Protein AF-A0A815VYR5-F1 (afdb_monomer_lite)

Foldseek 3Di:
DDWDWDDDPFIKIWDFAQQDFPAAEADPDDAGGFGFIKMWGALFDDDLVDKPAEDADPVSLLCQLLDQQQQVDAPVSGVMDGPTDDPSRQFFWAWLRGHTQGALDDPVSARLQDGPPPDDRDWGWLQQWDADPNRRIHHSAQGLCSVVPDPHYTHTLPDPLCNVAVLVSNLVSCVVPLAFAFGTATSSNATETEQHYHVSDGDADQAASQQWHQDDPVRGIHHYQHSDPSRTGSHHIDYHHHDDD

Structure (mmCIF, N/CA/C/O backbone):
data_AF-A0A815VYR5-F1
#
_entry.id   AF-A0A815VYR5-F1
#
loop_
_atom_site.group_PDB
_atom_site.id
_atom_site.type_symbol
_atom_site.label_atom_id
_atom_site.label_alt_id
_atom_site.label_comp_id
_atom_site.label_asym_id
_atom_site.label_entity_id
_atom_site.label_seq_id
_atom_site.pdbx_PDB_ins_code
_atom_site.Cartn_x
_atom_site.Cartn_y
_atom_site.Cartn_z
_atom_site.occupancy
_atom_site.B_iso_or_equiv
_atom_site.auth_seq_id
_atom_site.auth_comp_id
_atom_site.auth_asym_id
_atom_site.auth_atom_id
_atom_site.pdbx_PDB_model_num
ATOM 1 N N . MET A 1 1 ? 0.039 -16.083 -2.584 1.00 89.62 1 MET A N 1
ATOM 2 C CA . MET A 1 1 ? -0.439 -15.702 -1.237 1.00 89.62 1 MET A CA 1
ATOM 3 C C . MET A 1 1 ? -1.373 -16.774 -0.690 1.00 89.62 1 MET A C 1
ATOM 5 O O . MET A 1 1 ? -2.225 -17.249 -1.430 1.00 89.62 1 MET A O 1
ATOM 9 N N . CYS A 1 2 ? -1.230 -17.138 0.581 1.00 94.00 2 CYS A N 1
ATOM 10 C CA . CYS A 1 2 ? -2.202 -17.926 1.333 1.00 94.00 2 CYS A CA 1
ATOM 11 C C . CYS A 1 2 ? -2.784 -17.049 2.445 1.00 94.00 2 CYS A C 1
ATOM 13 O O . CYS A 1 2 ? -2.046 -16.323 3.114 1.00 94.00 2 CYS A O 1
ATOM 15 N N . VAL A 1 3 ? -4.103 -17.103 2.619 1.00 94.75 3 VAL A N 1
ATOM 16 C CA . VAL A 1 3 ? -4.821 -16.360 3.653 1.00 94.75 3 VAL A CA 1
ATOM 17 C C . VAL A 1 3 ? -5.706 -17.329 4.412 1.00 94.75 3 VAL A C 1
ATOM 19 O O . VAL A 1 3 ? -6.483 -18.068 3.810 1.00 94.75 3 VAL A O 1
ATOM 22 N N . THR A 1 4 ? -5.600 -17.313 5.736 1.00 96.44 4 THR A N 1
ATOM 23 C CA . THR A 1 4 ? -6.468 -18.103 6.615 1.00 96.44 4 THR A CA 1
ATOM 24 C C . THR A 1 4 ? -7.165 -17.194 7.612 1.00 96.44 4 THR A C 1
ATOM 26 O O . THR A 1 4 ? -6.548 -16.290 8.174 1.00 96.44 4 THR A O 1
ATOM 29 N N . CYS A 1 5 ? -8.456 -17.438 7.823 1.00 95.94 5 CYS A N 1
ATOM 30 C CA . CYS A 1 5 ? -9.271 -16.708 8.786 1.00 95.94 5 CYS A CA 1
ATOM 31 C C . CYS A 1 5 ? -9.583 -17.606 9.985 1.00 95.94 5 CYS A C 1
ATOM 33 O O . CYS A 1 5 ? -9.793 -18.810 9.837 1.00 95.94 5 CYS A O 1
ATOM 35 N N . SER A 1 6 ? -9.614 -17.025 11.178 1.00 96.31 6 SER A N 1
ATOM 36 C CA . SER A 1 6 ? -9.902 -17.734 12.426 1.00 96.31 6 SER A CA 1
ATOM 37 C C . SER A 1 6 ? -10.583 -16.812 13.436 1.00 96.31 6 SER A C 1
ATOM 39 O O . SER A 1 6 ? -10.547 -15.595 13.282 1.00 96.31 6 SER A O 1
ATOM 41 N N . GLY A 1 7 ? -11.177 -17.391 14.480 1.00 92.38 7 GLY A N 1
ATOM 42 C CA . GLY A 1 7 ? -11.854 -16.642 15.542 1.00 92.38 7 GLY A CA 1
ATOM 43 C C . GLY A 1 7 ? -13.341 -16.409 15.264 1.00 92.38 7 GLY A C 1
ATOM 44 O O . GLY A 1 7 ? -13.762 -16.266 14.120 1.00 92.38 7 GLY A O 1
ATOM 45 N N . SER A 1 8 ? -14.141 -16.423 16.332 1.00 82.50 8 SER A N 1
ATOM 46 C CA . SER A 1 8 ? -15.601 -16.261 16.280 1.00 82.50 8 SER A CA 1
ATOM 47 C C . SER A 1 8 ? -16.074 -14.878 16.735 1.00 82.50 8 SER A C 1
ATOM 49 O O . SER A 1 8 ? -17.047 -14.371 16.192 1.00 82.50 8 SER A O 1
ATOM 51 N N . THR A 1 9 ? -15.395 -14.272 17.716 1.00 87.88 9 THR A N 1
ATOM 52 C CA . THR A 1 9 ? -15.724 -12.930 18.236 1.00 87.88 9 THR A CA 1
ATOM 53 C C . THR A 1 9 ? -14.877 -11.841 17.584 1.00 87.88 9 THR A C 1
ATOM 55 O O . THR A 1 9 ? -15.396 -10.812 17.174 1.00 87.88 9 THR A O 1
ATOM 58 N N . THR A 1 10 ? -13.572 -12.083 17.458 1.00 92.56 10 THR A N 1
ATOM 59 C CA . THR A 1 10 ? -12.647 -11.231 16.706 1.00 92.56 10 THR A CA 1
ATOM 60 C C . THR A 1 10 ? -12.089 -12.069 15.574 1.00 92.56 10 THR A C 1
ATOM 62 O O . THR A 1 10 ? -11.422 -13.078 15.823 1.00 92.56 10 THR A O 1
ATOM 65 N N . VAL A 1 11 ? -12.383 -11.672 14.338 1.00 96.06 11 VAL A N 1
ATOM 66 C CA . VAL A 1 11 ? -11.827 -12.336 13.161 1.00 96.06 11 VAL A CA 1
ATOM 67 C C . VAL A 1 11 ? -10.343 -12.003 13.094 1.00 96.06 11 VAL A C 1
ATOM 69 O O . VAL A 1 11 ? -9.952 -10.840 13.127 1.00 96.06 11 VAL A O 1
ATOM 72 N N . ARG A 1 12 ? -9.506 -13.030 13.001 1.00 96.88 12 ARG A N 1
ATOM 73 C CA . ARG A 1 12 ? -8.073 -12.909 12.755 1.00 96.88 12 ARG A CA 1
ATOM 74 C C . ARG A 1 12 ? -7.745 -13.434 11.376 1.00 96.88 12 ARG A C 1
ATOM 76 O O . ARG A 1 12 ? -8.216 -14.507 11.000 1.00 96.88 12 ARG A O 1
ATOM 83 N N . ILE A 1 13 ? -6.890 -12.711 10.670 1.00 96.94 13 ILE A N 1
ATOM 84 C CA . ILE A 1 13 ? -6.360 -13.083 9.365 1.00 96.94 13 ILE A CA 1
ATOM 85 C C . ILE A 1 13 ? -4.871 -13.399 9.508 1.00 96.94 13 ILE A C 1
ATOM 87 O O . ILE A 1 13 ? -4.123 -12.613 10.088 1.00 96.94 13 ILE A O 1
ATOM 91 N N . ARG A 1 14 ? -4.438 -14.559 9.009 1.00 97.06 14 ARG A N 1
ATOM 92 C CA . ARG A 1 14 ? -3.021 -14.900 8.834 1.00 97.06 14 ARG A CA 1
ATOM 93 C C . ARG A 1 14 ? -2.687 -14.877 7.355 1.00 97.06 14 ARG A C 1
ATOM 95 O O . ARG A 1 14 ? -3.342 -15.559 6.566 1.00 97.06 14 ARG A O 1
ATOM 102 N N . VAL A 1 15 ? -1.668 -14.104 7.013 1.00 96.25 15 VAL A N 1
ATOM 103 C CA . VAL A 1 15 ? -1.192 -13.870 5.652 1.00 96.25 15 VAL A CA 1
ATOM 104 C C . VAL A 1 15 ? 0.159 -14.541 5.501 1.00 96.25 15 VAL A C 1
ATOM 106 O O . VAL A 1 15 ? 1.058 -14.297 6.302 1.00 96.25 15 VAL A O 1
ATOM 109 N N . GLN A 1 16 ? 0.294 -15.375 4.473 1.00 95.62 16 GLN A N 1
ATOM 110 C CA . GLN A 1 16 ? 1.532 -16.070 4.141 1.00 95.62 16 GLN A CA 1
ATOM 111 C C . GLN A 1 16 ? 1.879 -15.843 2.669 1.00 95.62 16 GLN A C 1
ATOM 113 O O . GLN A 1 16 ? 1.037 -16.035 1.782 1.00 95.62 16 GLN A O 1
ATOM 118 N N . SER A 1 17 ? 3.112 -15.444 2.376 1.00 95.38 17 SER A N 1
ATOM 119 C CA . SER A 1 17 ? 3.566 -15.239 1.003 1.00 95.38 17 SER A CA 1
ATOM 120 C C . SER A 1 17 ? 5.065 -15.459 0.835 1.00 95.38 17 SER A C 1
ATOM 122 O O . SER A 1 17 ? 5.844 -15.148 1.735 1.00 95.38 17 SER A O 1
ATOM 124 N N . ASN A 1 18 ? 5.457 -15.930 -0.355 1.00 93.75 18 ASN A N 1
ATOM 125 C CA . ASN A 1 18 ? 6.858 -15.991 -0.767 1.00 93.75 18 ASN A CA 1
ATOM 126 C C . ASN A 1 18 ? 7.371 -14.667 -1.370 1.00 93.75 18 ASN A C 1
ATOM 128 O O . ASN A 1 18 ? 8.532 -14.578 -1.760 1.00 93.75 18 ASN A O 1
ATOM 132 N N . GLY A 1 19 ? 6.517 -13.640 -1.468 1.00 92.38 19 GLY A N 1
ATOM 133 C CA . GLY A 1 19 ? 6.878 -12.303 -1.951 1.00 92.38 19 GLY A CA 1
ATOM 134 C C . GLY A 1 19 ? 7.114 -12.196 -3.461 1.00 92.38 19 GLY A C 1
ATOM 135 O O . GLY A 1 19 ? 7.407 -11.105 -3.943 1.00 92.38 19 GLY A O 1
ATOM 136 N N . LEU A 1 20 ? 6.986 -13.293 -4.213 1.00 91.81 20 LEU A N 1
ATOM 137 C CA . LEU A 1 20 ? 7.192 -13.288 -5.659 1.00 91.81 20 LEU A CA 1
ATOM 138 C C . LEU A 1 20 ? 5.908 -12.890 -6.407 1.00 91.81 20 LEU A C 1
ATOM 140 O O . LEU A 1 20 ? 4.819 -13.331 -6.028 1.00 91.81 20 LEU A O 1
ATOM 144 N N . PRO A 1 21 ? 6.013 -12.103 -7.495 1.00 90.19 21 PRO A N 1
ATOM 145 C CA . PRO A 1 21 ? 4.876 -11.813 -8.358 1.00 90.19 21 PRO A CA 1
ATOM 146 C C . PRO A 1 21 ? 4.434 -13.059 -9.135 1.00 90.19 21 PRO A C 1
ATOM 148 O O . PRO A 1 21 ? 5.223 -13.951 -9.442 1.00 90.19 21 PRO A O 1
ATOM 151 N N . ARG A 1 22 ? 3.159 -13.087 -9.537 1.00 88.69 22 ARG A N 1
ATOM 152 C CA . ARG A 1 22 ? 2.584 -14.137 -10.406 1.00 88.69 22 ARG A CA 1
ATOM 153 C C . ARG A 1 22 ? 2.804 -13.904 -11.909 1.00 88.69 22 ARG A C 1
ATOM 155 O O . ARG A 1 22 ? 2.144 -14.531 -12.733 1.00 88.69 22 ARG A O 1
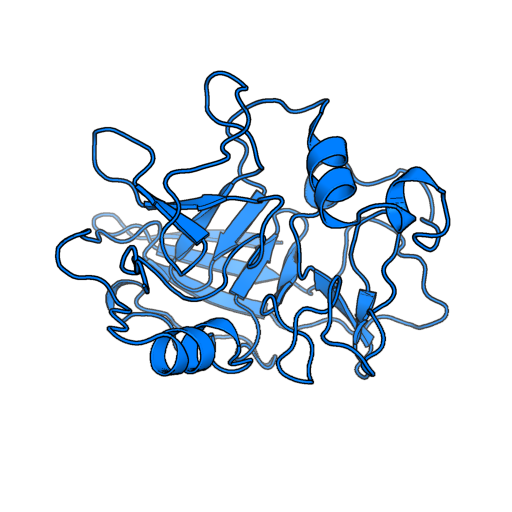ATOM 162 N N . PHE A 1 23 ? 3.681 -12.969 -12.255 1.00 88.31 23 PHE A N 1
ATOM 163 C CA . PHE A 1 23 ? 4.088 -12.607 -13.614 1.00 88.31 23 PHE A CA 1
ATOM 164 C C . PHE A 1 23 ? 5.618 -12.564 -13.682 1.00 88.31 23 PHE A C 1
ATOM 166 O O . PHE A 1 23 ? 6.281 -12.605 -12.650 1.00 88.31 23 PHE A O 1
ATOM 173 N N . CYS A 1 24 ? 6.189 -12.489 -14.886 1.00 85.50 24 CYS A N 1
ATOM 174 C CA . CYS A 1 24 ? 7.637 -12.378 -15.070 1.00 85.50 24 CYS A CA 1
ATOM 175 C C . CYS A 1 24 ? 8.048 -10.896 -15.073 1.00 85.50 24 CYS A C 1
ATOM 177 O O . CYS A 1 24 ? 7.827 -10.233 -16.091 1.00 85.50 24 CYS A O 1
ATOM 179 N N . PRO A 1 25 ? 8.606 -10.360 -13.972 1.00 81.19 25 PRO A N 1
ATOM 180 C CA . PRO A 1 25 ? 9.012 -8.961 -13.891 1.00 81.19 25 PRO A CA 1
ATOM 181 C C . PRO A 1 25 ? 10.216 -8.652 -14.791 1.00 81.19 25 PRO A C 1
ATOM 183 O O . PRO A 1 25 ? 10.984 -9.541 -15.167 1.00 81.19 25 PRO A O 1
ATOM 186 N N . ASN A 1 26 ? 10.399 -7.374 -15.120 1.00 74.75 26 ASN A N 1
ATOM 187 C CA . ASN A 1 26 ? 11.503 -6.925 -15.963 1.00 74.75 26 ASN A CA 1
ATOM 188 C C . ASN A 1 26 ? 12.789 -6.772 -15.142 1.00 74.75 26 ASN A C 1
ATOM 190 O O . ASN A 1 26 ? 13.132 -5.660 -14.736 1.00 74.75 26 ASN A O 1
ATOM 194 N N . ALA A 1 27 ? 13.519 -7.859 -14.895 1.00 64.62 27 ALA A N 1
ATOM 195 C CA . ALA A 1 27 ? 14.826 -7.762 -14.252 1.00 64.62 27 ALA A CA 1
ATOM 196 C C . ALA A 1 27 ? 15.829 -8.793 -14.786 1.00 64.62 27 ALA A C 1
ATOM 198 O O . ALA A 1 27 ? 15.456 -9.928 -15.078 1.00 64.62 27 ALA A O 1
ATOM 199 N N . PRO A 1 28 ? 17.122 -8.432 -14.857 1.00 56.50 28 PRO A N 1
ATOM 200 C CA . PRO A 1 28 ? 18.191 -9.362 -15.212 1.00 56.50 28 PRO A CA 1
ATOM 201 C C . PRO A 1 28 ? 18.585 -10.320 -14.067 1.00 56.50 28 PRO A C 1
ATOM 203 O O . PRO A 1 28 ? 19.459 -11.161 -14.267 1.00 56.50 28 PRO A O 1
ATOM 206 N N . ALA A 1 29 ? 17.991 -10.193 -12.872 1.00 61.66 29 ALA A N 1
ATOM 207 C CA . ALA A 1 29 ? 18.392 -10.910 -11.658 1.00 61.66 29 ALA A CA 1
ATOM 208 C C . ALA A 1 29 ? 17.368 -11.968 -11.207 1.00 61.66 29 ALA A C 1
ATOM 210 O O . ALA A 1 29 ? 16.162 -11.813 -11.398 1.00 61.66 29 ALA A O 1
ATOM 211 N N . LEU A 1 30 ? 17.866 -13.028 -10.557 1.00 75.69 30 LEU A N 1
ATOM 212 C CA . LEU A 1 30 ? 17.052 -14.001 -9.824 1.00 75.69 30 LEU A CA 1
ATOM 213 C C . LEU A 1 30 ? 16.457 -13.324 -8.581 1.00 75.69 30 LEU A C 1
ATOM 215 O O . LEU A 1 30 ? 17.203 -12.804 -7.752 1.00 75.69 30 LEU A O 1
ATOM 219 N N . PHE A 1 31 ? 15.130 -13.333 -8.451 1.00 85.50 31 PHE A N 1
ATOM 220 C CA . PHE A 1 31 ? 14.449 -12.813 -7.264 1.00 85.50 31 PHE A CA 1
ATOM 221 C C . PHE A 1 31 ? 14.611 -13.740 -6.067 1.00 85.50 31 PHE A C 1
ATOM 223 O O . PHE A 1 31 ? 14.634 -14.964 -6.206 1.00 85.50 31 PHE A O 1
ATOM 230 N N . SER A 1 32 ? 14.676 -13.136 -4.886 1.00 87.94 32 SER A N 1
ATOM 231 C CA . SER A 1 32 ? 14.773 -13.847 -3.617 1.00 87.94 32 SER A CA 1
ATOM 232 C C . SER A 1 32 ? 13.383 -14.057 -3.027 1.00 87.94 32 SER A C 1
ATOM 234 O O . SER A 1 32 ? 12.698 -13.088 -2.688 1.00 87.94 32 SER A O 1
ATOM 236 N N . GLU A 1 33 ? 12.992 -15.314 -2.826 1.00 90.38 33 GLU A N 1
ATOM 237 C CA . GLU A 1 33 ? 11.804 -15.639 -2.034 1.00 90.38 33 GLU A CA 1
ATOM 238 C C . GLU A 1 33 ? 11.925 -15.092 -0.609 1.00 90.38 33 GLU A C 1
ATOM 240 O O . GLU A 1 33 ? 12.996 -15.104 0.001 1.00 90.38 33 GLU A O 1
ATOM 245 N N . GLN A 1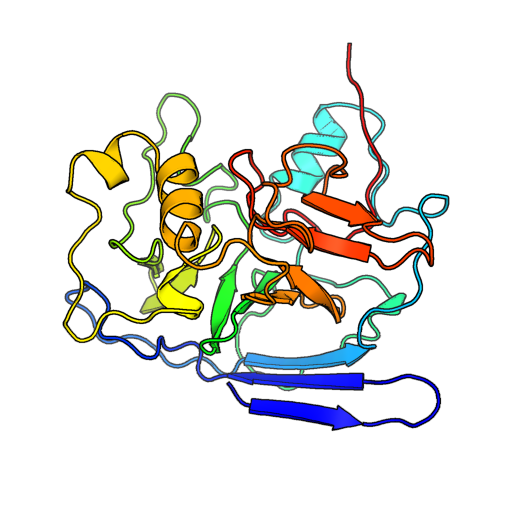 34 ? 10.806 -14.615 -0.080 1.00 90.31 34 GLN A N 1
ATOM 246 C CA . GLN A 1 34 ? 10.668 -14.128 1.286 1.00 90.31 34 GLN A CA 1
ATOM 247 C C . GLN A 1 34 ? 9.832 -15.098 2.117 1.00 90.31 34 GLN A C 1
ATOM 249 O O . GLN A 1 34 ? 9.043 -15.865 1.585 1.00 90.31 34 GLN A O 1
ATOM 254 N N . ASN A 1 35 ? 9.964 -15.048 3.438 1.00 92.50 35 ASN A N 1
ATOM 255 C CA . ASN A 1 35 ? 9.050 -15.740 4.346 1.00 92.50 35 ASN A CA 1
ATOM 256 C C . ASN A 1 35 ? 8.183 -14.699 5.056 1.00 92.50 35 ASN A C 1
ATOM 258 O O . ASN A 1 35 ? 8.428 -14.371 6.220 1.00 92.50 35 ASN A O 1
ATOM 262 N N . ILE A 1 36 ? 7.221 -14.137 4.316 1.00 93.94 36 ILE A N 1
ATOM 263 C CA . ILE A 1 36 ? 6.252 -13.181 4.851 1.00 93.94 36 ILE A CA 1
ATOM 264 C C . ILE A 1 36 ? 5.149 -13.997 5.512 1.00 93.94 36 ILE A C 1
ATOM 266 O O . ILE A 1 36 ? 4.358 -14.629 4.817 1.00 93.94 36 ILE A O 1
ATOM 270 N N . ASP A 1 37 ? 5.105 -13.996 6.842 1.00 95.06 37 ASP A N 1
ATOM 271 C CA . ASP A 1 37 ? 4.096 -14.720 7.613 1.00 95.06 37 ASP A CA 1
ATOM 272 C C . ASP A 1 37 ? 3.738 -13.935 8.875 1.00 95.06 37 ASP A C 1
ATOM 274 O O . ASP A 1 37 ? 4.563 -13.771 9.782 1.00 95.06 37 ASP A O 1
ATOM 278 N N . PHE A 1 38 ? 2.513 -13.419 8.921 1.00 94.75 38 PHE A N 1
ATOM 279 C CA . PHE A 1 38 ? 1.996 -12.698 10.077 1.00 94.75 38 PHE A CA 1
ATOM 280 C C . PHE A 1 38 ? 0.496 -12.922 10.258 1.00 94.75 38 PHE A C 1
ATOM 282 O O . PHE A 1 38 ? -0.224 -13.215 9.304 1.00 94.75 38 PHE A O 1
ATOM 289 N N . ALA A 1 39 ? 0.017 -12.757 11.491 1.00 96.06 39 ALA A N 1
ATOM 290 C CA . ALA A 1 39 ? -1.400 -12.765 11.821 1.00 96.06 39 ALA A CA 1
ATOM 291 C C . ALA A 1 39 ? -1.817 -11.504 12.573 1.00 96.06 39 ALA A C 1
ATOM 293 O O . ALA A 1 39 ? -1.152 -11.092 13.520 1.00 96.06 39 ALA A O 1
ATOM 294 N N . VAL A 1 40 ? -2.968 -10.952 12.206 1.00 96.88 40 VAL A N 1
ATOM 295 C CA . VAL A 1 40 ? -3.544 -9.720 12.767 1.00 96.88 40 VAL A CA 1
ATOM 296 C C . VAL A 1 40 ? -5.043 -9.888 12.978 1.00 96.88 40 VAL A C 1
ATOM 298 O O . VAL A 1 40 ? -5.667 -10.777 12.394 1.00 96.88 40 VAL A O 1
ATOM 301 N N . ASN A 1 41 ? -5.628 -9.055 13.828 1.00 97.88 41 ASN A N 1
ATOM 302 C CA . ASN A 1 41 ? -7.066 -8.830 13.845 1.00 97.88 41 ASN A CA 1
ATOM 303 C C . ASN A 1 41 ? -7.469 -8.240 12.490 1.00 97.88 41 ASN A C 1
ATOM 305 O O . ASN A 1 41 ? -6.823 -7.321 11.999 1.00 97.88 41 ASN A O 1
ATOM 309 N N . PHE A 1 42 ? -8.500 -8.795 11.864 1.00 97.25 42 PHE A N 1
ATOM 310 C CA . PHE A 1 42 ? -9.006 -8.286 10.599 1.00 97.25 42 PHE A CA 1
ATOM 311 C C . PHE A 1 42 ? -9.867 -7.052 10.851 1.00 97.25 42 PHE A C 1
ATOM 313 O O . PHE A 1 42 ? -10.816 -7.132 11.629 1.00 97.25 42 PHE A O 1
ATOM 320 N N . ASN A 1 43 ? -9.529 -5.955 10.172 1.00 94.56 43 ASN A N 1
ATOM 321 C CA . ASN A 1 43 ? -10.201 -4.661 10.239 1.00 94.56 43 ASN A CA 1
ATOM 322 C C . ASN A 1 43 ? -10.590 -4.265 11.678 1.00 94.56 43 ASN A C 1
ATOM 324 O O . ASN A 1 43 ? -11.781 -4.195 11.987 1.00 94.56 43 ASN A O 1
ATOM 328 N N . PRO A 1 44 ? -9.603 -4.103 12.581 1.00 95.25 44 PRO A N 1
ATOM 329 C CA . PRO A 1 44 ? -9.875 -3.850 13.990 1.00 95.25 44 PRO A CA 1
ATOM 330 C C . PRO A 1 44 ? -10.690 -2.564 14.185 1.00 95.25 44 PRO A C 1
ATOM 332 O O . PRO A 1 44 ? -10.510 -1.592 13.452 1.00 95.25 44 PRO A O 1
ATOM 335 N N . ASP A 1 45 ? -11.553 -2.544 15.203 1.00 92.75 45 ASP A N 1
ATOM 336 C CA . ASP A 1 45 ? -12.345 -1.360 15.538 1.00 92.75 45 ASP A CA 1
ATOM 337 C C . ASP A 1 45 ? -11.428 -0.207 15.971 1.00 92.75 45 ASP A C 1
ATOM 339 O O . ASP A 1 45 ? -10.693 -0.297 16.959 1.00 92.75 45 ASP A O 1
ATOM 343 N N . VAL A 1 46 ? -11.492 0.896 15.228 1.00 94.44 46 VAL A N 1
ATOM 344 C CA . VAL A 1 46 ? -10.699 2.111 15.444 1.00 94.44 46 VAL A CA 1
ATOM 345 C C . VAL A 1 46 ? -11.601 3.342 15.423 1.00 94.44 46 VAL A C 1
ATOM 347 O O . VAL A 1 46 ? -12.734 3.300 14.950 1.00 94.44 46 VAL A O 1
ATOM 350 N N . SER A 1 47 ? -11.114 4.463 15.957 1.00 91.94 47 SER A N 1
AT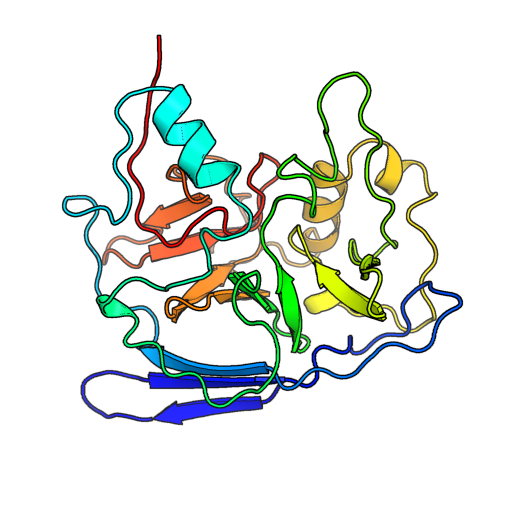OM 351 C CA . SER A 1 47 ? -11.903 5.689 16.088 1.00 91.94 47 SER A CA 1
ATOM 352 C C . SER A 1 47 ? -11.131 6.902 15.600 1.00 91.94 47 SER A C 1
ATOM 354 O O . SER A 1 47 ? -9.983 7.113 15.985 1.00 91.94 47 SER A O 1
ATOM 356 N N . VAL A 1 48 ? -11.803 7.762 14.830 1.00 89.62 48 VAL A N 1
ATOM 357 C CA . VAL A 1 48 ? -11.273 9.073 14.419 1.00 89.62 48 VAL A CA 1
ATOM 358 C C . VAL A 1 48 ? -10.917 9.962 15.620 1.00 89.62 48 VAL A C 1
ATOM 360 O O . VAL A 1 48 ? -10.035 10.809 15.530 1.00 89.62 48 VAL A O 1
ATOM 363 N N . ASN A 1 49 ? -11.557 9.737 16.772 1.00 91.44 49 ASN A N 1
ATOM 364 C CA . ASN A 1 49 ? -11.309 10.484 18.008 1.00 91.44 49 ASN A CA 1
ATOM 365 C C . ASN A 1 49 ? -10.117 9.938 18.814 1.00 91.44 49 ASN A C 1
ATOM 367 O O . ASN A 1 49 ? -9.798 10.456 19.884 1.00 91.44 49 ASN A O 1
ATOM 371 N N . SER A 1 50 ? -9.483 8.861 18.356 1.00 92.50 50 SER A N 1
ATOM 372 C CA . SER A 1 50 ? -8.321 8.247 19.003 1.00 92.50 50 SER A CA 1
ATOM 373 C C . SER A 1 50 ? -7.314 7.804 17.940 1.00 92.50 50 SER A C 1
ATOM 375 O O . SER A 1 50 ? -7.093 6.605 17.772 1.00 92.50 50 SER A O 1
ATOM 377 N N . PRO A 1 51 ? -6.736 8.761 17.186 1.00 94.06 51 PRO A N 1
ATOM 378 C CA . PRO A 1 51 ? -5.799 8.441 16.123 1.00 94.06 51 PRO A CA 1
ATOM 379 C C . PRO A 1 51 ? -4.507 7.847 16.692 1.00 94.06 51 PRO A C 1
ATOM 381 O O . PRO A 1 51 ? -4.006 8.283 17.730 1.00 94.06 51 PRO A O 1
ATOM 384 N N . ASN A 1 52 ? -3.933 6.892 15.965 1.00 94.81 52 ASN A N 1
ATOM 385 C CA . ASN A 1 52 ? -2.628 6.308 16.266 1.00 94.81 52 ASN A CA 1
ATOM 386 C C . ASN A 1 52 ? -1.494 7.327 16.085 1.00 94.81 52 ASN A C 1
ATOM 388 O O . ASN A 1 52 ? -0.468 7.234 16.755 1.00 94.81 52 ASN A O 1
ATOM 392 N N . GLN A 1 53 ? -1.685 8.305 15.194 1.00 94.50 53 GLN A N 1
ATOM 393 C CA . GLN A 1 53 ? -0.736 9.382 14.913 1.00 94.50 53 GLN A CA 1
ATOM 394 C C . GLN A 1 53 ? -1.454 10.736 14.920 1.00 94.50 53 GLN A C 1
ATOM 396 O O . GLN A 1 53 ? -2.463 10.913 14.240 1.00 94.50 53 GLN A O 1
ATOM 401 N N . ASN A 1 54 ? -0.939 11.705 15.684 1.00 95.31 54 ASN A N 1
ATOM 402 C CA . ASN A 1 54 ? -1.542 13.039 15.817 1.00 95.31 54 ASN A CA 1
ATOM 403 C C . ASN A 1 54 ? -0.489 14.168 15.827 1.00 95.31 54 ASN A C 1
ATOM 405 O O . ASN A 1 54 ? -0.357 14.885 16.825 1.00 95.31 54 ASN A O 1
ATOM 409 N N . PRO A 1 55 ? 0.321 14.318 14.763 1.00 95.62 55 PRO A N 1
ATOM 410 C CA . PRO A 1 55 ? 1.285 15.402 14.662 1.00 95.62 55 PRO A CA 1
ATOM 411 C C . PRO A 1 55 ? 0.588 16.765 14.638 1.00 95.62 55 PRO A C 1
ATOM 413 O O . PRO A 1 55 ? -0.390 16.979 13.923 1.00 95.62 55 PRO A O 1
ATOM 416 N N . THR A 1 56 ? 1.150 17.714 15.382 1.00 94.69 56 THR A N 1
ATOM 417 C CA . THR A 1 56 ? 0.678 19.107 15.457 1.00 94.69 56 THR A CA 1
ATOM 418 C C . THR A 1 56 ? 1.594 20.091 14.727 1.00 94.69 56 THR A C 1
ATOM 420 O O . THR A 1 56 ? 1.320 21.287 14.704 1.00 94.69 56 THR A O 1
ATOM 423 N N . THR A 1 57 ? 2.679 19.609 14.111 1.00 95.19 57 THR A N 1
ATOM 424 C CA . THR A 1 57 ? 3.627 20.427 13.339 1.00 95.19 57 THR A CA 1
ATOM 425 C C . THR A 1 57 ? 4.032 19.722 12.048 1.00 95.19 57 THR A C 1
ATOM 427 O O . THR A 1 57 ? 4.047 18.490 11.996 1.00 95.19 57 THR A O 1
ATOM 430 N N . ALA A 1 58 ? 4.435 20.493 11.034 1.00 93.69 58 ALA A N 1
ATOM 431 C CA . ALA A 1 58 ? 4.944 19.946 9.776 1.00 93.69 58 ALA A CA 1
ATOM 432 C C . ALA A 1 58 ? 6.166 19.035 9.990 1.00 93.69 58 ALA A C 1
ATOM 434 O O . ALA A 1 58 ? 6.247 17.969 9.397 1.00 93.69 58 ALA A O 1
ATOM 435 N N . SER A 1 59 ? 7.076 19.402 10.900 1.00 94.38 59 SER A N 1
ATOM 436 C CA . SER A 1 59 ? 8.253 18.582 11.229 1.00 94.38 59 SER A CA 1
ATOM 437 C C . SER A 1 59 ? 7.871 17.235 11.857 1.00 94.38 59 SER A C 1
ATOM 439 O O . SER A 1 59 ? 8.423 16.197 11.488 1.00 94.38 59 SER A O 1
ATOM 441 N N . ALA A 1 60 ? 6.885 17.230 12.763 1.00 95.25 60 ALA A N 1
ATOM 442 C CA . ALA A 1 60 ? 6.370 15.995 13.349 1.00 95.25 60 ALA A CA 1
ATOM 443 C C . ALA A 1 60 ? 5.671 15.122 12.297 1.00 95.25 60 ALA A C 1
ATOM 445 O O . ALA A 1 60 ? 5.889 13.915 12.290 1.00 95.25 60 ALA A O 1
ATOM 446 N N . LEU A 1 61 ? 4.892 15.726 11.386 1.00 94.75 61 LEU A N 1
ATOM 447 C CA . LEU A 1 61 ? 4.298 14.998 10.263 1.00 94.75 61 LEU A CA 1
ATOM 448 C C . LEU A 1 61 ? 5.391 14.342 9.413 1.00 94.75 61 LEU A C 1
ATOM 450 O O . LEU A 1 61 ? 5.364 13.127 9.245 1.00 94.75 61 LEU A O 1
ATOM 454 N N . SER A 1 62 ? 6.378 15.112 8.944 1.00 92.75 62 SER A N 1
ATOM 455 C CA . SER A 1 62 ? 7.482 14.594 8.125 1.00 92.75 62 SER A CA 1
ATOM 456 C C . SER A 1 62 ? 8.266 13.489 8.832 1.00 92.75 62 SER A C 1
ATOM 458 O O . SER A 1 62 ? 8.645 12.509 8.204 1.00 92.75 62 SER A O 1
ATOM 460 N N . SER A 1 63 ? 8.464 13.595 10.149 1.00 93.56 63 SER A N 1
ATOM 461 C CA . SER A 1 63 ? 9.149 12.562 10.942 1.00 93.56 63 SER A CA 1
ATOM 462 C C . SER A 1 63 ? 8.372 11.241 11.022 1.00 93.56 63 SER A C 1
ATOM 464 O O . SER A 1 63 ? 8.959 10.214 11.355 1.00 93.56 63 SER A O 1
ATOM 466 N N . ILE A 1 64 ? 7.066 11.259 10.742 1.00 94.00 64 ILE A N 1
ATOM 467 C CA . ILE A 1 64 ? 6.216 10.067 10.684 1.00 94.00 64 ILE A CA 1
ATOM 468 C C . ILE A 1 64 ? 6.151 9.546 9.247 1.00 94.00 64 ILE A C 1
ATOM 470 O O . ILE A 1 64 ? 6.518 8.400 9.006 1.00 94.00 64 ILE A O 1
ATOM 474 N N . VAL A 1 65 ? 5.722 10.379 8.290 1.00 92.88 65 VAL A N 1
ATOM 475 C CA . VAL A 1 65 ? 5.455 9.923 6.912 1.00 92.88 65 VAL A CA 1
ATOM 476 C C . VAL A 1 65 ? 6.718 9.688 6.085 1.00 92.88 65 VAL A C 1
ATOM 478 O O . VAL A 1 65 ? 6.658 8.935 5.121 1.00 92.88 65 VAL A O 1
ATOM 481 N N . CYS A 1 66 ? 7.861 10.272 6.463 1.00 91.75 66 CYS A N 1
ATOM 482 C CA . CYS A 1 66 ? 9.159 10.045 5.814 1.00 91.75 66 CYS A CA 1
ATOM 483 C C . CYS A 1 66 ? 10.060 9.093 6.623 1.00 91.75 66 CYS A C 1
ATOM 485 O O . CYS A 1 66 ? 11.284 9.162 6.534 1.00 91.75 66 CYS A O 1
ATOM 487 N N . ASN A 1 67 ? 9.490 8.231 7.470 1.00 91.19 67 ASN A N 1
ATOM 488 C CA . ASN A 1 67 ? 10.250 7.283 8.282 1.00 91.19 67 ASN A CA 1
ATOM 489 C C . ASN A 1 67 ? 10.087 5.857 7.752 1.00 91.19 67 ASN A C 1
ATOM 491 O O . ASN A 1 67 ? 9.046 5.241 7.949 1.00 91.19 67 ASN A O 1
ATOM 495 N N . ILE A 1 68 ? 11.153 5.300 7.172 1.00 89.12 68 ILE A N 1
ATOM 496 C CA . ILE A 1 68 ? 11.181 3.929 6.625 1.00 89.12 68 ILE A CA 1
ATOM 497 C C . ILE A 1 68 ? 10.965 2.817 7.662 1.00 89.12 68 ILE A C 1
ATOM 499 O O . ILE A 1 68 ? 10.809 1.656 7.301 1.00 89.12 68 ILE A O 1
ATOM 503 N N . ASN A 1 69 ? 11.019 3.150 8.953 1.00 89.12 69 ASN A N 1
ATOM 504 C CA . ASN A 1 69 ? 10.805 2.210 10.049 1.00 89.12 69 ASN A CA 1
ATOM 505 C C . ASN A 1 69 ? 9.422 2.369 10.695 1.00 89.12 69 ASN A C 1
ATOM 507 O O . ASN A 1 69 ? 9.174 1.729 11.719 1.00 89.12 69 ASN A O 1
ATOM 511 N N . ILE A 1 70 ? 8.538 3.226 10.164 1.00 89.31 70 ILE A N 1
ATOM 512 C CA . ILE A 1 70 ? 7.221 3.477 10.770 1.00 89.31 70 ILE A CA 1
ATOM 513 C C . ILE A 1 70 ? 6.350 2.215 10.793 1.00 89.31 70 ILE A C 1
ATOM 515 O O . ILE A 1 70 ? 5.534 2.045 11.695 1.00 89.31 70 ILE A O 1
ATOM 519 N N . GLU A 1 71 ? 6.584 1.273 9.879 1.00 87.25 71 GLU A N 1
ATOM 520 C CA . GLU A 1 71 ? 5.919 -0.025 9.861 1.00 87.25 71 GLU A CA 1
ATOM 521 C C . GLU A 1 71 ? 6.583 -1.052 10.784 1.00 87.25 71 GLU A C 1
ATOM 523 O O . GLU A 1 71 ? 6.081 -2.167 10.915 1.00 87.25 71 GLU A O 1
ATOM 528 N N . GLY A 1 72 ? 7.674 -0.718 11.476 1.00 84.88 72 GLY A N 1
ATOM 529 C CA . GLY A 1 72 ? 8.376 -1.617 12.397 1.00 84.88 72 GLY A CA 1
ATOM 530 C C . GLY A 1 72 ? 7.503 -2.152 13.534 1.00 84.88 72 GLY A C 1
ATOM 531 O O . GLY A 1 72 ? 7.816 -3.175 14.142 1.00 84.88 72 GLY A O 1
ATOM 532 N N . SER A 1 73 ? 6.391 -1.486 13.836 1.00 84.56 73 SER A N 1
ATOM 533 C CA . SER A 1 73 ? 5.411 -1.923 14.826 1.00 84.56 73 SER A CA 1
ATOM 534 C C . SER A 1 73 ? 4.011 -1.509 14.388 1.00 84.56 73 SER A C 1
ATOM 536 O O . SER A 1 73 ? 3.793 -0.367 13.999 1.00 84.56 73 SER A O 1
ATOM 538 N N . ALA A 1 74 ? 3.061 -2.440 14.457 1.00 92.44 74 ALA A N 1
ATOM 539 C CA . ALA A 1 74 ? 1.655 -2.151 14.202 1.00 92.44 74 ALA A CA 1
ATOM 540 C C . ALA A 1 74 ? 0.949 -1.658 15.484 1.00 92.44 74 ALA A C 1
ATOM 542 O O . ALA A 1 74 ? 1.397 -1.982 16.590 1.00 92.44 74 ALA A O 1
ATOM 543 N N . PRO A 1 75 ? -0.164 -0.910 15.369 1.00 95.12 75 PRO A N 1
ATOM 544 C CA . PRO A 1 75 ? -0.970 -0.488 16.510 1.00 95.12 75 PRO A CA 1
ATOM 545 C C . PRO A 1 75 ? -1.441 -1.686 17.333 1.00 95.12 75 PRO A C 1
ATOM 547 O O . PRO A 1 75 ? -1.714 -2.751 16.783 1.00 95.12 75 PRO A O 1
ATOM 550 N N . SER A 1 76 ? -1.603 -1.527 18.647 1.00 94.19 76 SER A N 1
ATOM 551 C CA . SER A 1 76 ? -1.984 -2.633 19.544 1.00 94.19 76 SER A CA 1
ATOM 552 C C . SER A 1 76 ? -3.306 -3.307 19.152 1.00 94.19 76 SER A C 1
ATOM 554 O O . SER A 1 76 ? -3.439 -4.522 19.304 1.00 94.19 76 SER A O 1
ATOM 556 N N . ALA A 1 77 ? -4.245 -2.548 18.578 1.00 94.94 77 ALA A N 1
ATOM 557 C CA . ALA A 1 77 ? -5.524 -3.044 18.067 1.00 94.94 77 ALA A CA 1
ATOM 558 C C . ALA A 1 77 ? -5.371 -4.123 16.976 1.00 94.94 77 ALA A C 1
ATOM 560 O O . ALA A 1 77 ? -6.216 -5.012 16.869 1.00 94.94 77 ALA A O 1
ATOM 561 N N . SER A 1 78 ? -4.263 -4.100 16.224 1.00 96.00 78 SER A N 1
ATOM 562 C CA . SER A 1 78 ? -3.931 -5.117 15.218 1.00 96.00 78 SER A CA 1
ATOM 563 C C . SER A 1 78 ? -3.622 -6.481 15.831 1.00 96.00 78 SER A C 1
ATOM 565 O O . SER A 1 78 ? -3.770 -7.500 15.161 1.00 96.00 78 SER A O 1
ATOM 567 N N . ASN A 1 79 ? -3.175 -6.527 17.093 1.00 95.69 79 ASN A N 1
ATOM 568 C CA . ASN A 1 79 ? -2.689 -7.741 17.749 1.00 95.69 79 ASN A CA 1
ATOM 569 C C . ASN A 1 79 ? -1.700 -8.531 16.860 1.00 95.69 79 ASN A C 1
ATOM 571 O O . ASN A 1 79 ? -1.813 -9.752 16.728 1.00 95.69 79 ASN A O 1
ATOM 575 N N . LEU A 1 80 ? -0.784 -7.820 16.192 1.00 94.19 80 LEU A N 1
ATOM 576 C CA . LEU A 1 80 ? 0.175 -8.392 15.249 1.00 94.19 80 LEU A CA 1
ATOM 577 C C . LEU A 1 80 ? 1.031 -9.490 15.895 1.00 94.19 80 LEU A C 1
ATOM 579 O O . LEU A 1 80 ? 1.698 -9.276 16.905 1.00 94.19 80 LEU A O 1
ATOM 583 N N . VAL A 1 81 ? 1.069 -10.650 15.244 1.00 93.94 81 VAL A N 1
ATOM 584 C CA . VAL A 1 81 ? 1.977 -11.759 15.547 1.00 93.94 81 VAL A CA 1
ATOM 585 C C . VAL A 1 81 ? 2.775 -12.081 14.291 1.00 93.94 81 VAL A C 1
ATOM 587 O O . VAL A 1 81 ? 2.191 -12.356 13.246 1.00 93.94 81 VAL A O 1
ATOM 590 N N . SER A 1 82 ? 4.103 -12.063 14.391 1.00 91.62 82 SER A N 1
ATOM 591 C CA . SER A 1 82 ? 5.004 -12.449 13.301 1.00 91.62 82 SER A CA 1
ATOM 592 C C . SER A 1 82 ? 5.439 -13.903 13.456 1.00 91.62 82 SER A C 1
ATOM 594 O O . SER A 1 82 ? 5.934 -14.288 14.513 1.00 91.62 82 SER A O 1
ATOM 596 N N . TYR A 1 83 ? 5.302 -14.689 12.391 1.00 91.81 83 TYR A N 1
ATOM 597 C CA . TYR A 1 83 ? 5.828 -16.057 12.288 1.00 91.81 83 TYR A CA 1
ATOM 598 C C . TYR A 1 83 ? 6.969 -16.165 11.268 1.00 91.81 83 TYR A C 1
ATOM 600 O O . TYR A 1 83 ? 7.718 -17.141 11.274 1.00 91.81 83 TYR A O 1
ATOM 608 N N . GLY A 1 84 ? 7.077 -15.178 10.378 1.00 83.25 84 GLY A N 1
ATOM 609 C CA . GLY A 1 84 ? 8.051 -15.141 9.298 1.00 83.25 84 GLY A CA 1
ATOM 610 C C . GLY A 1 84 ? 9.460 -14.776 9.755 1.00 83.25 84 GLY A C 1
ATOM 611 O O . GLY A 1 84 ? 9.683 -14.324 10.879 1.00 83.25 84 GLY A O 1
ATOM 612 N N . THR A 1 85 ? 10.418 -14.952 8.845 1.00 71.25 85 THR A N 1
ATOM 613 C CA . THR A 1 85 ? 11.845 -14.646 9.065 1.00 71.25 85 THR A CA 1
ATOM 614 C C . THR A 1 85 ? 12.334 -13.435 8.269 1.00 71.25 85 THR A C 1
ATOM 616 O O . THR A 1 85 ? 13.464 -12.996 8.471 1.00 71.25 85 THR A O 1
ATOM 619 N N . SER A 1 86 ? 11.522 -12.898 7.350 1.00 64.56 86 SER A N 1
ATOM 620 C CA . SER A 1 86 ? 11.861 -11.685 6.597 1.00 64.56 86 SER A CA 1
ATOM 621 C C . SER A 1 86 ? 11.780 -10.439 7.481 1.00 64.56 86 SER A C 1
ATOM 623 O O . SER A 1 86 ? 10.960 -10.382 8.397 1.00 64.56 86 SER A O 1
ATOM 625 N N . LEU A 1 87 ? 12.587 -9.418 7.167 1.00 62.38 87 LEU A N 1
ATOM 626 C CA . LEU A 1 87 ? 12.491 -8.074 7.746 1.00 62.38 87 LEU A CA 1
ATOM 627 C C . LEU A 1 87 ? 11.102 -7.484 7.457 1.00 62.38 87 LEU A C 1
ATOM 629 O O . LEU A 1 87 ? 10.893 -6.796 6.464 1.00 62.38 87 LEU A O 1
ATOM 633 N N . LEU A 1 88 ? 10.143 -7.745 8.346 1.00 63.81 88 LEU A N 1
ATOM 634 C CA . LEU A 1 88 ? 8.808 -7.155 8.283 1.00 63.81 88 LEU A CA 1
ATOM 635 C C . LEU A 1 88 ? 8.832 -5.654 8.578 1.00 63.81 88 LEU A C 1
ATOM 637 O O . LEU A 1 88 ? 7.803 -5.011 8.416 1.00 63.81 88 LEU A O 1
ATOM 641 N N . ASN A 1 89 ? 9.958 -5.086 9.017 1.00 77.38 89 ASN A N 1
ATOM 642 C CA . ASN A 1 89 ? 10.005 -3.711 9.513 1.00 77.38 89 ASN A CA 1
ATOM 643 C C . ASN A 1 89 ? 9.620 -2.667 8.465 1.00 77.38 89 ASN A C 1
ATOM 645 O O . ASN A 1 89 ? 9.065 -1.644 8.834 1.00 77.38 89 ASN A O 1
ATOM 649 N N . THR A 1 90 ? 9.871 -2.947 7.187 1.00 84.06 90 THR A N 1
ATOM 650 C CA . THR A 1 90 ? 9.516 -2.060 6.073 1.00 84.06 90 THR A CA 1
ATOM 651 C C . THR A 1 90 ? 8.271 -2.529 5.325 1.00 84.06 90 THR A C 1
ATOM 653 O O . THR A 1 90 ? 7.865 -1.888 4.367 1.00 84.06 90 THR A O 1
ATOM 656 N N . VAL A 1 91 ? 7.668 -3.661 5.707 1.00 91.44 91 VAL A N 1
ATOM 657 C CA . VAL A 1 91 ? 6.481 -4.209 5.034 1.00 91.44 91 VAL A CA 1
ATOM 658 C C . VAL A 1 91 ? 5.238 -3.521 5.591 1.00 91.44 91 VAL A C 1
ATOM 660 O O . VAL A 1 91 ? 4.838 -3.794 6.726 1.00 91.44 91 VAL A O 1
ATOM 663 N N . ALA A 1 92 ? 4.607 -2.662 4.796 1.00 94.56 92 ALA A N 1
ATOM 664 C CA . ALA A 1 92 ? 3.325 -2.046 5.128 1.00 94.56 92 ALA A CA 1
ATOM 665 C C . ALA A 1 92 ? 2.165 -3.033 4.962 1.00 94.56 92 ALA A C 1
ATOM 667 O O . ALA A 1 92 ? 1.217 -3.022 5.745 1.00 94.56 92 ALA A O 1
ATOM 668 N N . GLY A 1 93 ? 2.261 -3.941 3.991 1.00 95.38 93 GLY A N 1
ATOM 669 C CA . GLY A 1 93 ? 1.234 -4.939 3.727 1.00 95.38 93 GLY A CA 1
ATOM 670 C C . GLY A 1 93 ? 1.637 -5.952 2.667 1.00 95.38 93 GLY A C 1
ATOM 671 O O . GLY A 1 93 ? 2.790 -6.028 2.243 1.00 95.38 93 GLY A O 1
ATOM 672 N N . VAL A 1 94 ? 0.664 -6.742 2.229 1.00 96.62 94 VAL A N 1
ATOM 673 C CA . VAL A 1 94 ? 0.826 -7.728 1.154 1.00 96.62 94 VAL A CA 1
ATOM 674 C C . VAL A 1 94 ? -0.293 -7.521 0.147 1.00 96.62 94 VAL A C 1
ATOM 676 O O . VAL A 1 94 ? -1.466 -7.445 0.525 1.00 96.62 94 VAL A O 1
ATOM 679 N N . SER A 1 95 ? 0.059 -7.409 -1.130 1.00 97.31 95 SER A N 1
ATOM 680 C CA . SER A 1 95 ? -0.915 -7.300 -2.214 1.00 97.31 95 SER A CA 1
ATOM 681 C C . SER A 1 95 ? -1.575 -8.648 -2.512 1.00 97.31 95 SER A C 1
ATOM 683 O O . SER A 1 95 ? -1.084 -9.711 -2.134 1.00 97.31 95 SER A O 1
ATOM 685 N N . VAL A 1 96 ? -2.704 -8.633 -3.220 1.00 96.25 96 VAL A N 1
ATOM 686 C CA . VAL A 1 96 ? -3.485 -9.848 -3.529 1.00 96.25 96 VAL A CA 1
ATOM 687 C C . VAL A 1 96 ? -2.748 -10.876 -4.396 1.00 96.25 96 VAL A C 1
ATOM 689 O O . VAL A 1 96 ? -3.078 -12.061 -4.355 1.00 96.25 96 VAL A O 1
ATOM 692 N N . ASP A 1 97 ? -1.729 -10.464 -5.151 1.00 95.19 97 ASP A N 1
ATOM 693 C CA . ASP A 1 97 ? -0.822 -11.369 -5.870 1.00 95.19 97 ASP A CA 1
ATOM 694 C C . ASP A 1 97 ? 0.267 -11.980 -4.965 1.00 95.19 97 ASP A C 1
ATOM 696 O O . ASP A 1 97 ? 0.925 -12.939 -5.364 1.00 95.19 97 ASP A O 1
ATOM 700 N N . GLY A 1 98 ? 0.404 -11.505 -3.725 1.00 95.00 98 GLY A N 1
ATOM 701 C CA . GLY A 1 98 ? 1.372 -11.969 -2.734 1.00 95.00 98 GLY A CA 1
ATOM 702 C C . GLY A 1 98 ? 2.671 -11.171 -2.675 1.00 95.00 98 GLY A C 1
ATOM 703 O O . GLY A 1 98 ? 3.530 -11.505 -1.857 1.00 95.00 98 GLY A O 1
ATOM 704 N N . VAL A 1 99 ? 2.835 -10.135 -3.491 1.00 95.50 99 VAL A N 1
ATOM 705 C CA . VAL A 1 99 ? 4.015 -9.266 -3.439 1.00 95.50 99 VAL A CA 1
ATOM 706 C C . VAL A 1 99 ? 3.972 -8.395 -2.179 1.00 95.50 99 VAL A C 1
ATOM 708 O O . VAL A 1 99 ? 2.907 -8.041 -1.666 1.00 95.50 99 VAL A O 1
ATOM 711 N N . ALA A 1 100 ? 5.144 -8.073 -1.633 1.00 95.06 100 ALA A N 1
ATOM 712 C CA . ALA A 1 100 ? 5.230 -7.156 -0.507 1.00 95.06 100 ALA A CA 1
ATOM 713 C C . ALA A 1 100 ? 4.879 -5.729 -0.952 1.00 95.06 100 ALA A C 1
ATOM 715 O O . ALA A 1 100 ? 5.433 -5.214 -1.925 1.00 95.06 100 ALA A O 1
ATOM 716 N N . ILE A 1 101 ? 4.004 -5.074 -0.194 1.00 96.12 101 ILE A N 1
ATOM 717 C CA . ILE A 1 101 ? 3.849 -3.622 -0.229 1.00 96.12 101 ILE A CA 1
ATOM 718 C C . ILE A 1 101 ? 4.804 -3.093 0.836 1.00 96.12 101 ILE A C 1
ATOM 720 O O . ILE A 1 101 ? 4.583 -3.317 2.031 1.00 96.12 101 ILE A O 1
ATOM 724 N N . LEU A 1 102 ? 5.902 -2.473 0.408 1.00 94.38 102 LEU A N 1
ATOM 725 C CA . LEU A 1 102 ? 6.846 -1.855 1.335 1.00 94.38 102 LEU A CA 1
ATOM 726 C C . LEU A 1 102 ? 6.410 -0.431 1.687 1.00 94.38 102 LEU A C 1
ATOM 728 O O . LEU A 1 102 ? 5.465 0.105 1.108 1.00 94.38 102 LEU A O 1
ATOM 732 N N . ASN A 1 103 ? 7.109 0.155 2.659 1.00 93.62 103 ASN A N 1
ATOM 733 C CA . ASN A 1 103 ? 7.027 1.566 3.003 1.00 93.62 103 ASN A CA 1
ATOM 734 C C . ASN A 1 103 ? 7.060 2.403 1.727 1.00 93.62 103 ASN A C 1
ATOM 736 O O . ASN A 1 103 ? 7.823 2.133 0.811 1.00 93.62 103 ASN A O 1
ATOM 740 N N . VAL A 1 104 ? 6.241 3.434 1.685 1.00 94.69 104 VAL A N 1
ATOM 741 C CA . VAL A 1 104 ? 6.043 4.320 0.532 1.00 94.69 104 VAL A CA 1
ATOM 742 C C . VAL A 1 104 ? 7.286 5.147 0.175 1.00 94.69 104 VAL A C 1
ATOM 744 O O . VAL A 1 104 ? 7.377 5.686 -0.924 1.00 94.69 104 VAL A O 1
ATOM 747 N N . ASN A 1 105 ? 8.249 5.237 1.092 1.00 95.06 105 ASN A N 1
ATOM 748 C CA . ASN A 1 105 ? 9.547 5.860 0.903 1.00 95.06 105 ASN A CA 1
ATOM 749 C C . ASN A 1 105 ? 10.583 4.837 0.430 1.00 95.06 105 ASN A C 1
ATOM 751 O O . ASN A 1 105 ? 10.603 3.676 0.844 1.00 95.06 105 ASN A O 1
ATOM 755 N N . SER A 1 106 ? 11.525 5.331 -0.365 1.00 93.62 106 SER A N 1
ATOM 756 C CA . SER A 1 106 ? 12.782 4.648 -0.666 1.00 93.62 106 SER A CA 1
ATOM 757 C C . SER A 1 106 ? 13.622 4.397 0.591 1.00 93.62 106 SER A C 1
ATOM 759 O O . SER A 1 106 ? 13.429 5.022 1.636 1.00 93.62 106 SER A O 1
ATOM 761 N N . ALA A 1 107 ? 14.670 3.577 0.458 1.00 91.75 107 ALA A N 1
ATOM 762 C CA . ALA A 1 107 ? 15.667 3.354 1.513 1.00 91.75 107 ALA A CA 1
ATOM 763 C C . ALA A 1 107 ? 16.375 4.640 2.001 1.00 91.75 107 ALA A C 1
ATOM 765 O O . ALA A 1 107 ? 16.995 4.630 3.063 1.00 91.75 107 ALA A O 1
ATOM 766 N N . ASN A 1 108 ? 16.272 5.741 1.249 1.00 91.44 108 ASN A N 1
ATOM 767 C CA . ASN A 1 108 ? 16.808 7.053 1.608 1.00 91.44 108 ASN A CA 1
ATOM 768 C C . ASN A 1 108 ? 15.797 7.941 2.360 1.00 91.44 108 ASN A C 1
ATOM 770 O O . ASN A 1 108 ? 16.061 9.129 2.533 1.00 91.44 108 ASN A O 1
ATOM 774 N N . SER A 1 109 ? 14.650 7.400 2.793 1.00 92.94 109 SER A N 1
ATOM 775 C CA . SER A 1 109 ? 13.593 8.149 3.494 1.00 92.94 109 SER A CA 1
ATOM 776 C C . SER A 1 109 ? 13.013 9.313 2.676 1.00 92.94 109 SER A C 1
ATOM 778 O O . SER A 1 109 ? 12.691 10.373 3.212 1.00 92.94 109 SER A O 1
ATOM 780 N N . ILE A 1 110 ? 12.904 9.120 1.361 1.00 93.69 110 ILE A N 1
ATOM 781 C CA . ILE A 1 110 ? 12.322 10.078 0.411 1.00 93.69 110 ILE A CA 1
ATOM 782 C C . ILE A 1 110 ? 11.335 9.374 -0.519 1.00 93.69 110 ILE A C 1
ATOM 784 O O . ILE A 1 110 ? 11.460 8.167 -0.747 1.00 93.69 110 ILE A O 1
ATOM 788 N N . ASP A 1 111 ? 10.416 10.139 -1.108 1.00 95.19 111 ASP A N 1
ATOM 789 C CA . ASP A 1 111 ? 9.530 9.672 -2.178 1.00 95.19 111 ASP A CA 1
ATOM 790 C C . ASP A 1 111 ? 10.364 9.081 -3.339 1.00 95.19 111 ASP A C 1
ATOM 792 O O . ASP A 1 111 ? 11.188 9.801 -3.915 1.00 95.19 111 ASP A O 1
ATOM 796 N N . PRO A 1 112 ? 10.191 7.788 -3.682 1.00 94.25 112 PRO A N 1
ATOM 797 C CA . PRO A 1 112 ? 10.968 7.139 -4.733 1.00 94.25 112 PRO A CA 1
ATOM 798 C C . PRO A 1 112 ? 10.614 7.644 -6.139 1.00 94.25 112 PRO A C 1
ATOM 800 O O . PRO A 1 112 ? 11.429 7.518 -7.047 1.00 94.25 112 PRO A O 1
ATOM 803 N N . PHE A 1 113 ? 9.430 8.223 -6.349 1.00 94.00 113 PHE A N 1
ATOM 804 C CA . PHE A 1 113 ? 8.936 8.636 -7.667 1.00 94.00 113 PHE A CA 1
ATOM 805 C C . PHE A 1 113 ? 9.062 10.140 -7.909 1.00 94.00 113 PHE A C 1
ATOM 807 O O . PHE A 1 113 ? 9.293 10.561 -9.044 1.00 94.00 113 PHE A O 1
ATOM 814 N N . TYR A 1 114 ? 8.945 10.946 -6.852 1.00 94.06 114 TYR A N 1
ATOM 815 C CA . TYR A 1 114 ? 9.066 12.406 -6.910 1.00 94.06 114 TYR A CA 1
ATOM 816 C C . TYR A 1 114 ? 10.033 12.930 -5.836 1.00 94.06 114 TYR A C 1
ATOM 818 O O . TYR A 1 114 ? 9.633 13.687 -4.946 1.00 94.06 114 TYR A O 1
ATOM 826 N N . PRO A 1 115 ? 11.316 12.531 -5.886 1.00 94.19 115 PRO A N 1
ATOM 827 C CA . PRO A 1 115 ? 12.280 12.882 -4.854 1.00 94.19 115 PRO A CA 1
ATOM 828 C C . PRO A 1 115 ? 12.659 14.376 -4.878 1.00 94.19 115 PRO A C 1
ATOM 830 O O . PRO A 1 115 ? 12.502 15.054 -5.900 1.00 94.19 115 PRO A O 1
ATOM 833 N N . PRO A 1 116 ? 13.214 14.911 -3.771 1.00 92.38 116 PRO A N 1
ATOM 834 C CA . PRO A 1 116 ? 13.723 16.279 -3.726 1.00 92.38 116 PRO A CA 1
ATOM 835 C C . PRO A 1 116 ? 14.868 16.513 -4.725 1.00 92.38 116 PRO A C 1
ATOM 837 O O . PRO A 1 116 ? 15.565 15.588 -5.147 1.00 92.38 116 PRO A O 1
ATOM 840 N N . VAL A 1 117 ? 15.100 17.785 -5.068 1.00 93.69 117 VAL A N 1
ATOM 841 C CA . VAL A 1 117 ? 16.164 18.201 -5.998 1.00 93.69 117 VAL A CA 1
ATOM 842 C C . VAL A 1 117 ? 17.516 17.614 -5.582 1.00 93.69 117 VAL A C 1
ATOM 844 O O . VAL A 1 117 ? 17.952 17.782 -4.446 1.00 93.69 117 VAL A O 1
ATOM 847 N N . GLY A 1 118 ? 18.191 16.956 -6.527 1.00 91.94 118 GLY A N 1
ATOM 848 C CA . GLY A 1 118 ? 19.497 16.324 -6.318 1.00 91.94 118 GLY A CA 1
ATOM 849 C C . GLY A 1 118 ? 19.436 14.830 -5.993 1.00 91.94 118 GLY A C 1
ATOM 850 O O . GLY A 1 118 ? 20.465 14.164 -6.073 1.00 91.94 118 GLY A O 1
ATOM 851 N N . ALA A 1 119 ? 18.254 14.284 -5.694 1.00 93.94 119 ALA A N 1
ATOM 852 C CA . ALA A 1 119 ? 18.032 12.845 -5.618 1.00 93.94 119 ALA A CA 1
ATOM 853 C C . ALA A 1 119 ? 17.501 12.289 -6.952 1.00 93.94 119 ALA A C 1
ATOM 855 O O . ALA A 1 119 ? 16.942 13.009 -7.779 1.00 93.94 119 ALA A O 1
ATOM 856 N N . THR A 1 120 ? 17.730 10.995 -7.179 1.00 91.94 120 THR A N 1
ATOM 857 C CA . THR A 1 120 ? 17.311 10.290 -8.400 1.00 91.94 120 THR A CA 1
ATOM 858 C C . THR A 1 120 ? 16.063 9.473 -8.106 1.00 91.94 120 THR A C 1
ATOM 860 O O . THR A 1 120 ? 16.030 8.771 -7.098 1.00 91.94 120 THR A O 1
ATOM 863 N N . ALA A 1 121 ? 15.057 9.568 -8.977 1.00 92.06 121 ALA A N 1
ATOM 864 C CA . ALA A 1 121 ? 13.860 8.742 -8.875 1.00 92.06 121 ALA A CA 1
ATOM 865 C C . ALA A 1 121 ? 14.207 7.270 -9.133 1.00 92.06 121 ALA A C 1
ATOM 867 O O . ALA A 1 121 ? 15.019 6.951 -10.008 1.00 92.06 121 ALA A O 1
ATOM 868 N N . GLU A 1 122 ? 13.591 6.373 -8.376 1.00 92.00 122 GLU A N 1
ATOM 869 C CA . GLU A 1 122 ? 13.755 4.942 -8.567 1.00 92.00 122 GLU A CA 1
ATOM 870 C C . GLU A 1 122 ? 13.095 4.489 -9.871 1.00 92.00 122 GLU A C 1
ATOM 872 O O . GLU A 1 122 ? 12.093 5.038 -10.334 1.00 92.00 122 GLU A O 1
ATOM 877 N N . THR A 1 123 ? 13.690 3.477 -10.500 1.00 90.31 123 THR A N 1
ATOM 878 C CA . THR A 1 123 ? 13.166 2.904 -11.741 1.00 90.31 123 THR A CA 1
ATOM 879 C C . THR A 1 123 ? 12.322 1.682 -11.423 1.00 90.31 123 THR A C 1
ATOM 881 O O . THR A 1 123 ? 12.768 0.786 -10.711 1.00 90.31 123 THR A O 1
ATOM 884 N N . VAL A 1 124 ? 11.134 1.619 -12.019 1.00 92.56 124 VAL A N 1
ATOM 885 C CA . VAL A 1 124 ? 10.193 0.503 -11.876 1.00 92.56 124 VAL A CA 1
ATOM 886 C C . VAL A 1 124 ? 9.881 -0.142 -13.220 1.00 92.56 124 VAL A C 1
ATOM 888 O O . VAL A 1 124 ? 10.201 0.395 -14.284 1.00 92.56 124 VAL A O 1
ATOM 891 N N . ASP A 1 125 ? 9.259 -1.313 -13.196 1.00 92.69 125 ASP A N 1
ATOM 892 C CA . ASP A 1 125 ? 8.672 -1.920 -14.387 1.00 92.69 125 ASP A CA 1
ATOM 893 C C . ASP A 1 125 ? 7.258 -1.392 -14.680 1.00 92.69 125 ASP A C 1
ATOM 895 O O . ASP A 1 125 ? 6.715 -0.547 -13.968 1.00 92.69 125 ASP A O 1
ATOM 899 N N . THR A 1 126 ? 6.636 -1.860 -15.765 1.00 92.12 126 THR A N 1
ATOM 900 C CA . THR A 1 126 ? 5.271 -1.441 -16.135 1.00 92.12 126 THR A CA 1
ATOM 901 C C . THR A 1 126 ? 4.197 -1.869 -15.132 1.00 92.12 126 THR A C 1
ATOM 903 O O . THR A 1 126 ? 3.060 -1.409 -15.244 1.00 92.12 126 THR A O 1
ATOM 906 N N . CYS A 1 127 ? 4.541 -2.736 -14.178 1.00 93.12 127 CYS A N 1
ATOM 907 C CA . CYS A 1 127 ? 3.715 -3.116 -13.041 1.00 93.12 127 CYS A CA 1
ATOM 908 C C . CYS A 1 127 ? 4.044 -2.311 -11.782 1.00 93.12 127 CYS A C 1
ATOM 910 O O . CYS A 1 127 ? 3.478 -2.592 -10.730 1.00 93.12 127 CYS A O 1
ATOM 912 N N . LEU A 1 128 ? 4.897 -1.291 -11.883 1.00 94.19 128 LEU A N 1
ATOM 913 C CA . LEU A 1 128 ? 5.247 -0.375 -10.799 1.00 94.19 128 LEU A CA 1
ATOM 914 C C . LEU A 1 128 ? 5.927 -1.048 -9.608 1.00 94.19 128 LEU A C 1
ATOM 916 O O . LEU A 1 128 ? 5.885 -0.528 -8.493 1.00 94.19 128 LEU A O 1
ATOM 920 N N . GLY A 1 129 ? 6.558 -2.196 -9.851 1.00 93.62 129 GLY A N 1
ATOM 921 C CA . GLY A 1 129 ? 7.444 -2.828 -8.890 1.00 93.62 129 GLY A CA 1
ATOM 922 C C . GLY A 1 129 ? 8.888 -2.835 -9.367 1.00 93.62 129 GLY A C 1
ATOM 923 O O . GLY A 1 129 ? 9.205 -2.516 -10.517 1.00 93.62 129 GLY A O 1
ATOM 924 N N . HIS A 1 130 ? 9.775 -3.174 -8.442 1.00 92.62 130 HIS A N 1
ATOM 925 C CA . HIS A 1 130 ? 11.197 -3.373 -8.699 1.00 92.62 130 HIS A CA 1
ATOM 926 C C . HIS A 1 130 ? 11.826 -4.212 -7.577 1.00 92.62 130 HIS A C 1
ATOM 928 O O . HIS A 1 130 ? 11.272 -4.311 -6.477 1.00 92.62 130 HIS A O 1
ATOM 934 N N . PRO A 1 131 ? 12.979 -4.856 -7.831 1.00 91.06 131 PRO A N 1
ATOM 935 C CA . PRO A 1 131 ? 13.780 -5.437 -6.768 1.00 91.06 131 PRO A CA 1
ATOM 936 C C . PRO A 1 131 ? 14.536 -4.364 -5.975 1.00 91.06 131 PRO A C 1
ATOM 938 O O . PRO A 1 131 ? 14.986 -3.360 -6.529 1.00 91.06 131 PRO A O 1
ATOM 941 N N . ASN A 1 132 ? 14.760 -4.621 -4.687 1.00 88.75 132 ASN A N 1
ATOM 942 C CA . ASN A 1 132 ? 15.819 -3.947 -3.931 1.00 88.75 132 ASN A CA 1
ATOM 943 C C . ASN A 1 132 ? 17.184 -4.640 -4.136 1.00 88.75 132 ASN A C 1
ATOM 945 O O . ASN A 1 132 ? 17.295 -5.637 -4.849 1.00 88.75 132 ASN A O 1
ATOM 949 N N . ILE A 1 133 ? 18.225 -4.159 -3.447 1.00 87.06 133 ILE A N 1
ATOM 950 C CA . ILE A 1 133 ? 19.590 -4.720 -3.510 1.00 87.06 133 ILE A CA 1
ATOM 951 C C . ILE A 1 133 ? 19.694 -6.198 -3.079 1.00 87.06 133 ILE A C 1
ATOM 953 O O . ILE A 1 133 ? 20.639 -6.883 -3.455 1.00 87.06 133 ILE A O 1
ATOM 957 N N . ASN A 1 134 ? 18.715 -6.709 -2.327 1.00 86.75 134 ASN A N 1
ATOM 958 C CA . ASN A 1 134 ? 18.632 -8.112 -1.905 1.00 86.75 134 ASN A CA 1
ATOM 959 C C . ASN A 1 134 ? 17.763 -8.963 -2.856 1.00 86.75 134 ASN A C 1
ATOM 961 O O . ASN A 1 134 ? 17.381 -10.087 -2.519 1.00 86.75 134 ASN A O 1
ATOM 965 N N . ASN A 1 135 ? 17.432 -8.428 -4.036 1.00 89.12 135 ASN A N 1
ATOM 966 C CA . ASN A 1 135 ? 16.557 -9.023 -5.047 1.00 89.12 135 ASN A CA 1
ATOM 967 C C . ASN A 1 135 ? 15.127 -9.303 -4.558 1.00 89.12 135 ASN A C 1
ATOM 969 O O . ASN A 1 135 ? 14.470 -10.228 -5.037 1.00 89.12 135 ASN A O 1
ATOM 973 N N . ILE A 1 136 ? 14.631 -8.513 -3.605 1.00 89.88 136 ILE A N 1
ATOM 974 C CA . ILE A 1 136 ? 13.252 -8.615 -3.118 1.00 89.88 136 ILE A CA 1
ATOM 975 C C . ILE A 1 136 ? 12.376 -7.717 -3.978 1.00 89.88 136 ILE A C 1
ATOM 977 O O . ILE A 1 136 ? 12.509 -6.494 -3.914 1.00 89.88 136 ILE A O 1
ATOM 981 N N . TYR A 1 137 ? 11.497 -8.316 -4.776 1.00 93.44 137 TYR A N 1
ATOM 982 C CA . TYR A 1 137 ? 10.521 -7.582 -5.576 1.00 93.44 137 TYR A CA 1
ATOM 983 C C . TYR A 1 137 ? 9.398 -7.031 -4.691 1.00 93.44 137 TYR A C 1
ATOM 985 O O . TYR A 1 137 ? 8.884 -7.743 -3.827 1.00 93.44 137 TYR A O 1
ATOM 993 N N . HIS A 1 138 ? 9.032 -5.767 -4.884 1.00 94.44 138 HIS A N 1
ATOM 994 C CA . HIS A 1 138 ? 8.030 -5.095 -4.060 1.00 94.44 138 HIS A CA 1
ATOM 995 C C . HIS A 1 138 ? 7.351 -3.928 -4.781 1.00 94.44 138 HIS A C 1
ATOM 997 O O . HIS A 1 138 ? 7.783 -3.508 -5.855 1.00 94.44 138 HIS A O 1
ATOM 1003 N N . TYR A 1 139 ? 6.294 -3.408 -4.153 1.00 96.31 139 TYR A N 1
ATOM 1004 C CA . TYR A 1 139 ? 5.581 -2.200 -4.557 1.00 96.31 139 TYR A CA 1
ATOM 1005 C C . TYR A 1 139 ? 5.726 -1.088 -3.508 1.00 96.31 139 TYR A C 1
ATOM 1007 O O . TYR A 1 139 ? 5.622 -1.358 -2.311 1.00 96.31 139 TYR A O 1
ATOM 1015 N N . HIS A 1 140 ? 5.872 0.157 -3.972 1.00 96.00 140 HIS A N 1
ATOM 1016 C CA . HIS A 1 140 ? 5.696 1.384 -3.170 1.00 96.00 140 HIS A CA 1
ATOM 1017 C C . HIS A 1 140 ? 4.354 2.089 -3.452 1.00 96.00 140 HIS A C 1
ATOM 1019 O O . HIS A 1 140 ? 3.927 2.962 -2.703 1.00 96.00 140 HIS A O 1
ATOM 1025 N N . ILE A 1 141 ? 3.690 1.723 -4.553 1.00 96.31 141 ILE A N 1
ATOM 1026 C CA . ILE 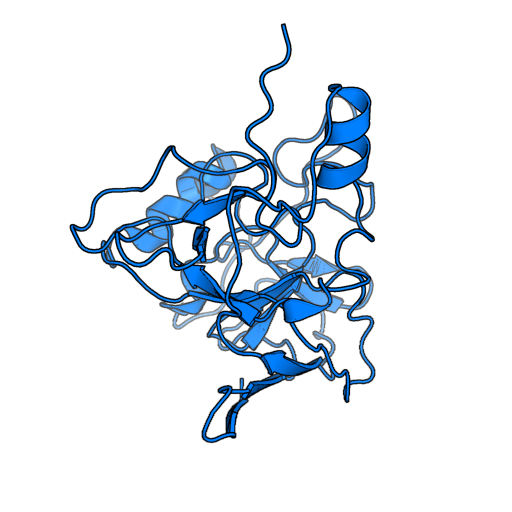A 1 141 ? 2.444 2.312 -5.057 1.00 96.31 141 ILE A CA 1
ATOM 1027 C C . ILE A 1 141 ? 1.503 1.209 -5.544 1.00 96.31 141 ILE A C 1
ATOM 1029 O O . ILE A 1 141 ? 1.937 0.096 -5.839 1.00 96.31 141 ILE A O 1
ATOM 1033 N N . GLY A 1 142 ? 0.198 1.488 -5.598 1.00 95.00 142 GLY A N 1
ATOM 1034 C CA . GLY A 1 142 ? -0.802 0.494 -5.972 1.00 95.00 142 GLY A CA 1
ATOM 1035 C C . GLY A 1 142 ? -0.567 -0.055 -7.381 1.00 95.00 142 GLY A C 1
ATOM 1036 O O . GLY A 1 142 ? -0.883 0.611 -8.365 1.00 95.00 142 GLY A O 1
ATOM 1037 N N . SER A 1 143 ? -0.109 -1.303 -7.487 1.00 94.19 143 SER A N 1
ATOM 1038 C CA . SER A 1 143 ? 0.091 -1.988 -8.767 1.00 94.19 143 SER A CA 1
ATOM 1039 C C . SER A 1 143 ? -1.195 -2.622 -9.295 1.00 94.19 143 SER A C 1
ATOM 1041 O O . SER A 1 143 ? -1.697 -3.597 -8.736 1.00 94.19 143 SER A O 1
ATOM 1043 N N . GLY A 1 144 ? -1.699 -2.144 -10.436 1.00 91.81 144 GLY A N 1
ATOM 1044 C CA . GLY A 1 144 ? -2.836 -2.795 -11.097 1.00 91.81 144 GLY A CA 1
ATOM 1045 C C . GLY A 1 144 ? -2.517 -4.202 -11.627 1.00 91.81 144 GLY A C 1
ATOM 1046 O O . GLY A 1 144 ? -3.436 -5.002 -11.822 1.00 91.81 144 GLY A O 1
ATOM 1047 N N . CYS A 1 145 ? -1.234 -4.556 -11.785 1.00 92.38 145 CYS A N 1
ATOM 1048 C CA . CYS A 1 145 ? -0.828 -5.915 -12.151 1.00 92.38 145 CYS A CA 1
ATOM 1049 C C . CYS A 1 145 ? -1.105 -6.939 -11.046 1.00 92.38 145 CYS A C 1
ATOM 1051 O O . CYS A 1 145 ? -1.273 -8.125 -11.345 1.00 92.38 145 CYS A O 1
ATOM 1053 N N . ALA A 1 146 ? -1.229 -6.496 -9.788 1.00 91.81 146 ALA A N 1
ATOM 1054 C CA . ALA A 1 146 ? -1.665 -7.367 -8.704 1.00 91.81 146 ALA A CA 1
ATOM 1055 C C . ALA A 1 146 ? -3.056 -7.955 -8.992 1.00 91.81 146 ALA A C 1
ATOM 1057 O O . ALA A 1 146 ? -3.310 -9.115 -8.671 1.00 91.81 146 ALA A O 1
ATOM 1058 N N . LEU A 1 147 ? -3.927 -7.210 -9.684 1.00 91.75 147 LEU A N 1
ATOM 1059 C CA . LEU A 1 147 ? -5.239 -7.677 -10.140 1.00 91.75 147 LEU A CA 1
ATOM 1060 C C . LEU A 1 147 ? -5.183 -8.321 -11.529 1.00 91.75 147 LEU A C 1
ATOM 1062 O O . LEU A 1 147 ? -5.744 -9.401 -11.723 1.00 91.75 147 LEU A O 1
ATOM 1066 N N . ASN A 1 148 ? -4.477 -7.683 -12.465 1.00 89.19 148 ASN A N 1
ATOM 1067 C CA . ASN A 1 148 ? -4.429 -8.062 -13.877 1.00 89.19 148 ASN A CA 1
ATOM 1068 C C . ASN A 1 148 ? -2.995 -8.317 -14.316 1.00 89.19 148 ASN A C 1
ATOM 1070 O O . ASN A 1 148 ? -2.359 -7.430 -14.889 1.00 89.19 148 ASN A O 1
ATOM 1074 N N . PRO A 1 149 ? -2.463 -9.512 -14.029 1.00 88.88 149 PRO A N 1
ATOM 1075 C CA . PRO A 1 149 ? -1.097 -9.816 -14.366 1.00 88.88 149 PRO A CA 1
ATOM 1076 C C . PRO A 1 149 ? -0.973 -9.867 -15.894 1.00 88.88 149 PRO A C 1
ATOM 1078 O O . PRO A 1 149 ? -1.831 -10.446 -16.570 1.00 88.88 149 PRO A O 1
ATOM 1081 N N . PRO A 1 150 ? 0.087 -9.285 -16.455 1.00 87.00 150 PRO A N 1
ATOM 1082 C CA . PRO A 1 150 ? 0.384 -9.437 -17.867 1.00 87.00 150 PRO A CA 1
ATOM 1083 C C . PRO A 1 150 ? 0.693 -10.903 -18.186 1.00 87.00 150 PRO A C 1
ATOM 1085 O O . PRO A 1 150 ? 1.287 -11.626 -17.386 1.00 87.00 150 PRO A O 1
ATOM 1088 N N . SER A 1 151 ? 0.300 -11.345 -19.381 1.00 84.38 151 SER A N 1
ATOM 1089 C CA . SER A 1 151 ? 0.507 -12.721 -19.851 1.00 84.38 151 SER A CA 1
ATOM 1090 C C . SER A 1 151 ? 1.926 -12.998 -20.358 1.00 84.38 151 SER A C 1
ATOM 1092 O O . SER A 1 151 ? 2.243 -14.129 -20.717 1.00 84.38 151 SER A O 1
ATOM 1094 N N . SER A 1 152 ? 2.768 -11.971 -20.444 1.00 81.44 152 SER A N 1
ATOM 1095 C CA . SER A 1 152 ? 4.140 -12.035 -20.944 1.00 81.44 152 SER A CA 1
ATOM 1096 C C . SER A 1 152 ? 5.101 -11.372 -19.965 1.00 81.44 152 SER A C 1
ATOM 1098 O O . SER A 1 152 ? 4.677 -10.675 -19.042 1.00 81.44 152 SER A O 1
ATOM 1100 N N . ALA A 1 153 ? 6.404 -11.556 -20.198 1.00 82.38 153 ALA A N 1
ATOM 1101 C CA . ALA A 1 153 ? 7.420 -10.758 -19.526 1.00 82.38 153 ALA A CA 1
ATOM 1102 C C . ALA A 1 153 ? 7.111 -9.269 -19.701 1.00 82.38 153 ALA A C 1
ATOM 1104 O O . ALA A 1 153 ? 6.752 -8.824 -20.797 1.00 82.38 153 ALA A O 1
ATOM 1105 N N . ILE A 1 154 ? 7.213 -8.527 -18.605 1.00 85.62 154 ILE A N 1
ATOM 1106 C CA . ILE A 1 154 ? 7.048 -7.078 -18.636 1.00 85.62 154 ILE A CA 1
ATOM 1107 C C . ILE A 1 154 ? 8.355 -6.396 -18.992 1.00 85.62 154 ILE A C 1
ATOM 1109 O O . ILE A 1 154 ? 9.423 -7.001 -18.935 1.00 85.62 154 ILE A O 1
ATOM 1113 N N . SER A 1 155 ? 8.255 -5.128 -19.376 1.00 85.38 155 SER A N 1
ATOM 1114 C CA . SER A 1 155 ? 9.390 -4.260 -19.664 1.00 85.38 155 SER A CA 1
ATOM 1115 C C . SER A 1 155 ? 9.603 -3.256 -18.535 1.00 85.38 155 SER A C 1
ATOM 1117 O O . SER A 1 155 ? 8.740 -3.060 -17.676 1.00 85.38 155 SER A O 1
ATOM 1119 N N . ALA A 1 156 ? 10.735 -2.557 -18.572 1.00 87.12 156 ALA A N 1
ATOM 1120 C CA . ALA A 1 156 ? 10.925 -1.369 -17.754 1.00 87.12 156 ALA A CA 1
ATOM 1121 C C . ALA A 1 156 ? 9.809 -0.359 -18.057 1.00 87.12 156 ALA A C 1
ATOM 1123 O O . ALA A 1 156 ? 9.295 -0.299 -19.183 1.00 87.12 156 ALA A O 1
ATOM 1124 N N . CYS A 1 157 ? 9.466 0.461 -17.067 1.00 85.25 157 CYS A N 1
ATOM 1125 C CA . CYS A 1 157 ? 8.636 1.644 -17.242 1.00 85.25 157 CYS A CA 1
ATOM 1126 C C . CYS A 1 157 ? 9.410 2.685 -18.074 1.00 85.25 157 CYS A C 1
ATOM 1128 O O . CYS A 1 157 ? 9.973 3.635 -17.550 1.00 85.25 157 CYS A O 1
ATOM 1130 N N . ALA A 1 158 ? 9.491 2.460 -19.387 1.00 75.44 158 ALA A N 1
ATOM 1131 C CA . ALA A 1 158 ? 10.197 3.314 -20.347 1.00 75.44 158 ALA A CA 1
ATOM 1132 C C . ALA A 1 158 ? 9.258 3.910 -21.414 1.00 75.44 158 ALA A C 1
ATOM 1134 O O . ALA A 1 158 ? 9.681 4.701 -22.253 1.00 75.44 158 ALA A O 1
ATOM 1135 N N . MET A 1 159 ? 7.975 3.531 -21.397 1.00 65.12 159 MET A N 1
ATOM 1136 C CA . MET A 1 159 ? 6.954 4.102 -22.277 1.00 65.12 159 MET A CA 1
ATOM 1137 C C . MET A 1 159 ? 6.514 5.480 -21.780 1.00 65.12 159 MET A C 1
ATOM 1139 O O . MET A 1 159 ? 6.440 5.714 -20.573 1.00 65.12 159 MET A O 1
ATOM 1143 N N . THR A 1 160 ? 6.146 6.360 -22.714 1.00 63.50 160 THR A N 1
ATOM 1144 C CA . THR A 1 160 ? 5.757 7.758 -22.454 1.00 63.50 160 THR A CA 1
ATOM 1145 C C . THR A 1 160 ? 4.677 7.905 -21.384 1.00 63.50 160 THR A C 1
ATOM 1147 O O . THR A 1 160 ? 4.787 8.797 -20.551 1.00 63.50 160 THR A O 1
ATOM 1150 N N . SER A 1 161 ? 3.680 7.017 -21.359 1.00 71.56 161 SER A N 1
ATOM 1151 C CA . SER A 1 161 ? 2.578 7.047 -20.386 1.00 71.56 161 SER A CA 1
ATOM 1152 C C . SER A 1 161 ? 2.998 6.710 -18.955 1.00 71.56 161 SER A C 1
ATOM 1154 O O . SER A 1 161 ? 2.371 7.182 -18.014 1.00 71.56 161 SER A O 1
ATOM 1156 N N . CYS A 1 162 ? 4.033 5.886 -18.789 1.00 77.31 162 CYS A N 1
ATOM 1157 C CA . CYS A 1 162 ? 4.514 5.432 -17.487 1.00 77.31 162 CYS A CA 1
ATOM 1158 C C . CYS A 1 162 ? 5.526 6.436 -16.903 1.00 77.31 162 CYS A C 1
ATOM 1160 O O . CYS A 1 162 ? 5.420 6.822 -15.742 1.00 77.31 162 CYS A O 1
ATOM 1162 N N . ILE A 1 163 ? 6.434 6.960 -17.736 1.00 72.75 163 ILE A N 1
ATOM 1163 C CA . ILE A 1 163 ? 7.456 7.933 -17.309 1.00 72.75 163 ILE A CA 1
ATOM 1164 C C . ILE A 1 163 ? 6.916 9.354 -17.102 1.00 72.75 163 ILE A C 1
ATOM 1166 O O . ILE A 1 163 ? 7.535 10.133 -16.387 1.00 72.75 163 ILE A O 1
ATOM 1170 N N . SER A 1 164 ? 5.785 9.727 -17.720 1.00 81.44 164 SER A N 1
ATOM 1171 C CA . SER A 1 164 ? 5.239 11.085 -17.574 1.00 81.44 164 SER A CA 1
ATOM 1172 C C . SER A 1 164 ? 4.699 11.357 -16.170 1.00 81.44 164 SER A C 1
ATOM 1174 O O . SER A 1 164 ? 4.777 12.480 -15.681 1.00 81.44 164 SER A O 1
ATOM 1176 N N . SER A 1 165 ? 4.111 10.343 -15.532 1.00 88.62 165 SER A N 1
ATOM 1177 C CA . SER A 1 165 ? 3.627 10.403 -14.153 1.00 88.62 165 SER A CA 1
ATOM 1178 C C . SER A 1 165 ? 3.338 8.983 -13.670 1.00 88.62 165 SER A C 1
ATOM 1180 O O . SER A 1 165 ? 2.296 8.419 -14.009 1.00 88.62 165 SER A O 1
ATOM 1182 N N . ILE A 1 166 ? 4.238 8.429 -12.853 1.00 92.81 166 ILE A N 1
ATOM 1183 C CA . ILE A 1 166 ? 4.066 7.109 -12.226 1.00 92.81 166 ILE A CA 1
ATOM 1184 C C . ILE A 1 166 ? 2.744 7.043 -11.459 1.00 92.81 166 ILE A C 1
ATOM 1186 O O . ILE A 1 166 ? 1.988 6.087 -11.615 1.00 92.81 166 ILE A O 1
ATOM 1190 N N . ALA A 1 167 ? 2.423 8.088 -10.693 1.00 93.12 167 ALA A N 1
ATOM 1191 C CA . ALA A 1 167 ? 1.204 8.131 -9.898 1.00 93.12 167 ALA A CA 1
ATOM 1192 C C . ALA A 1 167 ? -0.069 8.139 -10.761 1.00 93.12 167 ALA A C 1
ATOM 1194 O O . ALA A 1 167 ? -1.016 7.403 -10.485 1.00 93.12 167 ALA A O 1
ATOM 1195 N N . SER A 1 168 ? -0.096 8.913 -11.852 1.00 92.94 168 SER A N 1
ATOM 1196 C CA . SER A 1 168 ? -1.247 8.910 -12.768 1.00 92.94 168 SER A CA 1
ATOM 1197 C C . SER A 1 168 ? -1.372 7.584 -13.513 1.00 92.94 168 SER A C 1
ATOM 1199 O O . SER A 1 168 ? -2.477 7.063 -13.684 1.00 92.94 168 SER A O 1
ATOM 1201 N N . TYR A 1 169 ? -0.238 7.016 -13.924 1.00 94.44 169 TYR A N 1
ATOM 1202 C CA . TYR A 1 169 ? -0.195 5.720 -14.577 1.00 94.44 169 TYR A CA 1
ATOM 1203 C C . TYR A 1 169 ? -0.688 4.605 -13.646 1.00 94.44 169 TYR A C 1
ATOM 1205 O O . TYR A 1 169 ? -1.491 3.785 -14.091 1.00 94.44 169 TYR A O 1
ATOM 1213 N N . ALA A 1 170 ? -0.334 4.628 -12.356 1.00 94.69 170 ALA A N 1
ATOM 1214 C CA . ALA A 1 170 ? -0.832 3.680 -11.359 1.00 94.69 170 ALA A CA 1
ATOM 1215 C C . ALA A 1 170 ? -2.362 3.608 -11.349 1.00 94.69 170 ALA A C 1
ATOM 1217 O O . ALA A 1 170 ? -2.923 2.521 -11.439 1.00 94.69 170 ALA A O 1
ATOM 1218 N N . ILE A 1 171 ? -3.047 4.756 -11.348 1.00 94.69 171 ILE A N 1
ATOM 1219 C CA . ILE A 1 171 ? -4.516 4.802 -11.418 1.00 94.69 171 ILE A CA 1
ATOM 1220 C C . ILE A 1 171 ? -5.038 4.262 -12.746 1.00 94.69 171 ILE A C 1
ATOM 1222 O O . ILE A 1 171 ? -6.026 3.529 -12.770 1.00 94.69 171 ILE A O 1
ATOM 1226 N N . SER A 1 172 ? -4.371 4.589 -13.856 1.00 93.19 172 SER A N 1
ATOM 1227 C CA . SER A 1 172 ? -4.797 4.146 -15.188 1.00 93.19 172 SER A CA 1
ATOM 1228 C C . SER A 1 172 ? -4.842 2.618 -15.323 1.00 93.19 172 SER A C 1
ATOM 1230 O O . SER A 1 172 ? -5.703 2.097 -16.036 1.00 93.19 172 SER A O 1
ATOM 1232 N N . LEU A 1 173 ? -4.003 1.891 -14.572 1.00 92.56 173 LEU A N 1
ATOM 1233 C CA . LEU A 1 173 ? -4.006 0.424 -14.534 1.00 92.56 173 LEU A CA 1
ATOM 1234 C C . LEU A 1 173 ? -5.297 -0.165 -13.939 1.00 92.56 173 LEU A C 1
ATOM 1236 O O . LEU A 1 173 ? -5.625 -1.321 -14.203 1.00 92.56 173 LEU A O 1
ATOM 1240 N N . TYR A 1 174 ? -6.062 0.626 -13.183 1.00 93.88 174 TYR A N 1
ATOM 1241 C CA . TYR A 1 174 ? -7.359 0.241 -12.619 1.00 93.88 174 TYR A CA 1
ATOM 1242 C C . TYR A 1 174 ? -8.546 0.719 -13.462 1.00 93.88 174 TYR A C 1
ATOM 1244 O O . TYR A 1 174 ? -9.690 0.478 -13.091 1.00 93.88 174 TYR A O 1
ATOM 1252 N N . SER A 1 175 ? -8.319 1.376 -14.603 1.00 87.44 175 SER A N 1
ATOM 1253 C CA . SER A 1 175 ? -9.391 1.961 -15.428 1.00 87.44 175 SER A CA 1
ATOM 1254 C C . SER A 1 175 ? -10.442 0.948 -15.906 1.00 87.44 175 SER A C 1
ATOM 1256 O O . SER A 1 175 ? -11.598 1.313 -16.108 1.00 87.44 175 SER A O 1
ATOM 1258 N N . SER A 1 176 ? -10.062 -0.327 -16.041 1.00 86.44 176 SER A N 1
ATOM 1259 C CA . SER A 1 176 ? -10.974 -1.433 -16.380 1.00 86.44 176 SER A CA 1
ATOM 1260 C C . SER A 1 176 ? -11.718 -2.017 -15.164 1.00 86.44 176 SER A C 1
ATOM 1262 O O . SER A 1 176 ? -12.611 -2.839 -15.331 1.00 86.44 176 SER A O 1
ATOM 1264 N N . TYR A 1 177 ? -11.371 -1.580 -13.949 1.00 86.25 177 TYR A N 1
ATOM 1265 C CA . TYR A 1 177 ? -11.856 -2.082 -12.657 1.00 86.25 177 TYR A CA 1
ATOM 1266 C C . TYR A 1 177 ? -12.287 -0.919 -11.757 1.00 86.25 177 TYR A C 1
ATOM 1268 O O . TYR A 1 177 ? -11.780 -0.721 -10.653 1.00 86.25 177 TYR A O 1
ATOM 1276 N N . ARG A 1 178 ? -13.239 -0.126 -12.254 1.00 93.12 178 ARG A N 1
ATOM 1277 C CA . ARG A 1 178 ? -13.823 1.012 -11.532 1.00 93.12 178 ARG A CA 1
ATOM 1278 C C . ARG A 1 178 ? -14.861 0.549 -10.513 1.00 93.12 178 ARG A C 1
ATOM 1280 O O . ARG A 1 178 ? -16.052 0.780 -10.688 1.00 93.12 178 ARG A O 1
ATOM 1287 N N . ALA A 1 179 ? -14.396 -0.135 -9.478 1.00 94.69 179 ALA A N 1
ATOM 1288 C CA . ALA A 1 179 ? -15.194 -0.589 -8.348 1.00 94.69 179 ALA A CA 1
ATOM 1289 C C . ALA A 1 179 ? -14.326 -0.661 -7.087 1.00 94.69 179 ALA A C 1
ATOM 1291 O O . ALA A 1 179 ? -13.100 -0.784 -7.189 1.00 94.69 179 ALA A O 1
ATOM 1292 N N . LEU A 1 180 ? -14.967 -0.670 -5.916 1.00 95.88 180 LEU A N 1
ATOM 1293 C CA . LEU A 1 180 ? -14.305 -0.910 -4.635 1.00 95.88 180 LEU A CA 1
ATOM 1294 C C . LEU A 1 180 ? -13.659 -2.299 -4.638 1.00 95.88 180 LEU A C 1
ATOM 1296 O O . LEU A 1 180 ? -14.326 -3.317 -4.459 1.00 95.88 180 LEU A O 1
ATOM 1300 N N . THR A 1 181 ? -12.353 -2.331 -4.893 1.00 96.38 181 THR A N 1
ATOM 1301 C CA . THR A 1 181 ? -11.612 -3.563 -5.174 1.00 96.38 181 THR A CA 1
ATOM 1302 C C . THR A 1 181 ? -10.497 -3.731 -4.166 1.00 96.38 181 THR A C 1
ATOM 1304 O O . THR A 1 181 ? -9.652 -2.850 -4.040 1.00 96.38 181 THR A O 1
ATOM 1307 N N . VAL A 1 182 ? -10.476 -4.860 -3.461 1.00 96.62 182 VAL A N 1
ATOM 1308 C CA . VAL A 1 182 ? -9.377 -5.201 -2.551 1.00 96.62 182 VAL A CA 1
ATOM 1309 C C . VAL A 1 182 ? -8.121 -5.482 -3.371 1.00 96.62 182 VAL A C 1
ATOM 1311 O O . VAL A 1 182 ? -8.130 -6.358 -4.235 1.00 96.62 182 VAL A O 1
ATOM 1314 N N . ILE A 1 183 ? -7.042 -4.757 -3.088 1.00 97.12 183 ILE A N 1
ATOM 1315 C CA . ILE A 1 183 ? -5.733 -4.936 -3.733 1.00 97.12 183 ILE A CA 1
ATOM 1316 C C . ILE A 1 183 ? -4.671 -5.453 -2.767 1.00 97.12 183 ILE A C 1
ATOM 1318 O O . ILE A 1 183 ? -3.617 -5.904 -3.211 1.00 97.12 183 ILE A O 1
ATOM 1322 N N . GLY A 1 184 ? -4.952 -5.447 -1.463 1.00 97.31 184 GLY A N 1
ATOM 1323 C CA . GLY A 1 184 ? -4.066 -5.996 -0.448 1.00 97.31 184 GLY A CA 1
ATOM 1324 C C . GLY A 1 184 ? -4.633 -5.912 0.963 1.00 97.31 184 GLY A C 1
ATOM 1325 O O . GLY A 1 184 ? -5.771 -5.495 1.186 1.00 97.31 184 GLY A O 1
ATOM 1326 N N . ILE A 1 185 ? -3.801 -6.310 1.917 1.00 97.62 185 ILE A N 1
ATOM 1327 C CA . ILE A 1 185 ? -4.060 -6.230 3.353 1.00 97.62 185 ILE A CA 1
ATOM 1328 C C . ILE A 1 185 ? -2.839 -5.610 4.036 1.00 97.62 185 ILE A C 1
ATOM 1330 O O . ILE A 1 185 ? -1.703 -6.030 3.791 1.00 97.62 185 ILE A O 1
ATOM 1334 N N . ALA A 1 186 ? -3.066 -4.594 4.863 1.00 97.31 186 ALA A N 1
ATOM 1335 C CA . ALA A 1 186 ? -2.021 -3.948 5.640 1.00 97.31 186 ALA A CA 1
ATOM 1336 C C . ALA A 1 186 ? -1.658 -4.785 6.877 1.00 97.31 186 ALA A C 1
ATOM 1338 O O . ALA A 1 186 ? -2.436 -5.612 7.361 1.00 97.31 186 ALA A O 1
ATOM 1339 N N . LYS A 1 187 ? -0.450 -4.580 7.405 1.00 94.75 187 LYS A N 1
ATOM 1340 C CA . LYS A 1 187 ? 0.080 -5.314 8.566 1.00 94.75 187 LYS A CA 1
ATOM 1341 C C . LYS A 1 187 ? -0.534 -4.866 9.899 1.00 94.75 187 LYS A C 1
ATOM 1343 O O . LYS A 1 187 ? -0.264 -5.471 10.930 1.00 94.75 187 LYS A O 1
ATOM 1348 N N . ASP A 1 188 ? -1.378 -3.842 9.898 1.00 96.50 188 ASP A N 1
ATOM 1349 C CA . ASP A 1 188 ? -2.268 -3.522 11.015 1.00 96.50 188 ASP A CA 1
ATOM 1350 C C . ASP A 1 188 ? -3.646 -4.200 10.907 1.00 96.50 188 ASP A C 1
ATOM 1352 O O . ASP A 1 188 ? -4.435 -4.139 11.849 1.00 96.50 188 ASP A O 1
ATOM 1356 N N . GLY A 1 189 ? -3.907 -4.909 9.803 1.00 97.06 189 GLY A N 1
ATOM 1357 C CA . GLY A 1 189 ? -5.133 -5.664 9.568 1.00 97.06 189 GLY A CA 1
ATOM 1358 C C . GLY A 1 189 ? -6.213 -4.920 8.795 1.00 97.06 189 GLY A C 1
ATOM 1359 O O . GLY A 1 189 ? -7.249 -5.525 8.509 1.00 97.06 189 GLY A O 1
ATOM 1360 N N . HIS A 1 190 ? -5.990 -3.659 8.416 1.00 98.12 190 HIS A N 1
ATOM 1361 C CA . HIS A 1 190 ? -6.923 -2.927 7.565 1.00 98.12 190 HIS A CA 1
ATOM 1362 C C . HIS A 1 190 ? -6.772 -3.304 6.089 1.00 98.12 190 HIS A C 1
ATOM 1364 O O . HIS A 1 190 ? -5.696 -3.652 5.593 1.00 98.12 190 HIS A O 1
ATOM 1370 N N . VAL A 1 191 ? -7.891 -3.247 5.372 1.00 97.88 191 VAL A N 1
ATOM 1371 C CA . VAL A 1 191 ? -7.949 -3.544 3.938 1.00 97.88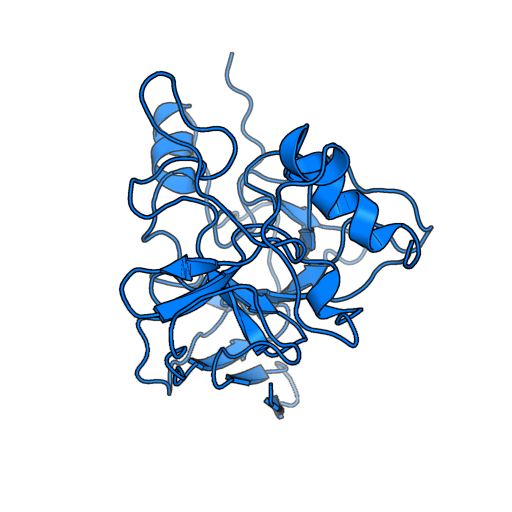 191 VAL A CA 1
ATOM 1372 C C . VAL A 1 191 ? -7.264 -2.431 3.149 1.00 97.88 191 VAL A C 1
ATOM 1374 O O . VAL A 1 191 ? -7.368 -1.256 3.499 1.00 97.88 191 VAL A O 1
ATOM 1377 N N . ILE A 1 192 ? -6.588 -2.806 2.063 1.00 98.38 192 ILE A N 1
ATOM 1378 C CA . ILE A 1 192 ? -6.060 -1.870 1.073 1.00 98.38 192 ILE A CA 1
ATOM 1379 C C . ILE A 1 192 ? -6.911 -1.999 -0.190 1.00 98.38 192 ILE A C 1
ATOM 1381 O O . ILE A 1 192 ? -6.949 -3.063 -0.819 1.00 98.38 192 ILE A O 1
ATOM 1385 N N . TYR A 1 193 ? -7.589 -0.920 -0.561 1.00 98.00 193 TYR A N 1
ATOM 1386 C CA . TYR A 1 193 ? -8.411 -0.824 -1.758 1.00 98.00 193 TYR A CA 1
ATOM 1387 C C . TYR A 1 193 ? -7.667 -0.171 -2.925 1.00 98.00 193 TYR A C 1
ATOM 1389 O O . TYR A 1 193 ? -6.731 0.611 -2.756 1.00 98.00 193 TYR A O 1
ATOM 1397 N N . GLY A 1 194 ? -8.111 -0.496 -4.138 1.00 97.31 194 GLY A N 1
ATOM 1398 C CA . GLY A 1 194 ? -7.790 0.263 -5.340 1.00 97.31 194 GLY A CA 1
ATOM 1399 C C . GLY A 1 194 ? -8.368 1.685 -5.290 1.00 97.31 194 GLY A C 1
ATOM 1400 O O . GLY A 1 194 ? -9.012 2.071 -4.318 1.00 97.31 194 GLY A O 1
ATOM 1401 N N . PRO A 1 195 ? -8.177 2.480 -6.349 1.00 97.19 195 PRO A N 1
ATOM 1402 C CA . PRO A 1 195 ? -8.446 3.916 -6.302 1.00 97.19 195 PRO A CA 1
ATOM 1403 C C . PRO A 1 195 ? -9.924 4.304 -6.441 1.00 97.19 195 PRO A C 1
ATOM 1405 O O . PRO A 1 195 ? -10.233 5.494 -6.457 1.00 97.19 195 PRO A O 1
ATOM 1408 N N . TYR A 1 196 ? -10.836 3.340 -6.589 1.00 96.94 196 TYR A N 1
ATOM 1409 C CA . TYR A 1 196 ? -12.254 3.582 -6.859 1.00 96.94 196 TYR A CA 1
ATOM 1410 C C . TYR A 1 196 ? -13.139 3.123 -5.698 1.00 96.94 196 TYR A C 1
ATOM 1412 O O . TYR A 1 196 ? -12.875 2.096 -5.077 1.00 96.94 196 TYR A O 1
ATOM 1420 N N . ASP A 1 197 ? -14.216 3.865 -5.445 1.00 95.38 197 ASP A N 1
ATOM 1421 C CA . ASP A 1 197 ? -15.263 3.487 -4.496 1.00 95.38 197 ASP A CA 1
ATOM 1422 C C . ASP A 1 197 ? -16.292 2.513 -5.105 1.00 95.38 197 ASP A C 1
ATOM 1424 O O . ASP A 1 197 ? -16.183 2.062 -6.251 1.00 95.38 197 ASP A O 1
ATOM 1428 N N . SER A 1 198 ? -17.329 2.177 -4.331 1.00 94.31 198 SER A N 1
ATOM 1429 C CA . SER A 1 198 ? -18.396 1.255 -4.746 1.00 94.31 198 SER A CA 1
ATOM 1430 C C . SER A 1 198 ? -19.272 1.796 -5.883 1.00 94.31 198 SER A C 1
ATOM 1432 O O . SER A 1 198 ? -19.977 1.019 -6.523 1.00 94.31 198 SER A O 1
ATOM 1434 N N . THR A 1 199 ? -19.209 3.100 -6.167 1.00 94.69 199 THR A N 1
ATOM 1435 C CA . THR A 1 199 ? -19.895 3.755 -7.293 1.00 94.69 199 THR A CA 1
ATOM 1436 C C . THR A 1 199 ? -19.029 3.813 -8.556 1.00 94.69 199 THR A C 1
ATOM 1438 O O . THR A 1 199 ? -19.502 4.218 -9.617 1.00 94.69 199 THR A O 1
ATOM 1441 N N . GLY A 1 200 ? -17.758 3.410 -8.456 1.00 95.50 200 GLY A N 1
ATOM 1442 C CA . GLY A 1 200 ? -16.770 3.518 -9.526 1.00 95.50 200 GLY A CA 1
ATOM 1443 C C . GLY A 1 200 ? -16.181 4.920 -9.684 1.00 95.50 200 GLY A C 1
ATOM 1444 O O . GLY A 1 200 ? -15.56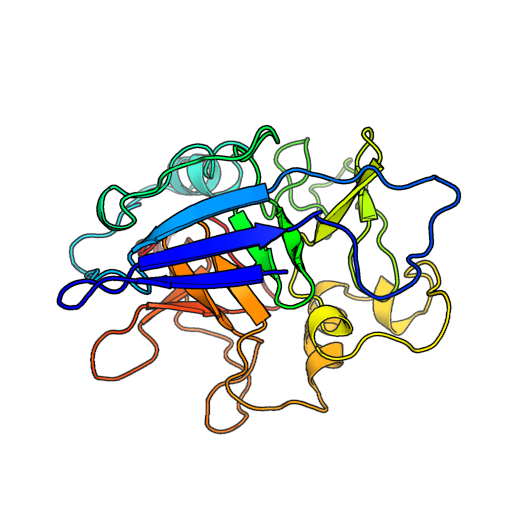1 5.224 -10.714 1.00 95.50 200 GLY A O 1
ATOM 1445 N N . THR A 1 201 ? -16.361 5.782 -8.684 1.00 95.94 201 THR A N 1
ATOM 1446 C CA . THR A 1 201 ? -15.756 7.115 -8.622 1.00 95.94 201 THR A CA 1
ATOM 1447 C C . THR A 1 201 ? -14.366 7.008 -8.019 1.00 95.94 201 THR A C 1
ATOM 1449 O O . THR A 1 201 ? -14.152 6.254 -7.073 1.00 95.94 201 THR A O 1
ATOM 1452 N N . GLN A 1 202 ? -13.393 7.715 -8.599 1.00 96.50 202 GLN A N 1
ATOM 1453 C CA . GLN A 1 202 ? -12.047 7.732 -8.035 1.00 96.50 202 GLN A CA 1
ATOM 1454 C C . GLN A 1 202 ? -12.077 8.495 -6.711 1.00 96.50 202 GLN A C 1
ATOM 1456 O O . GLN A 1 202 ? -12.551 9.630 -6.666 1.00 96.50 202 GLN A O 1
ATOM 1461 N N . VAL A 1 203 ? -11.542 7.896 -5.655 1.00 95.44 203 VAL A N 1
ATOM 1462 C CA . VAL A 1 203 ? -11.424 8.545 -4.352 1.00 95.44 203 VAL A CA 1
ATOM 1463 C C . VAL A 1 203 ? -10.184 9.438 -4.373 1.00 95.44 203 VAL A C 1
ATOM 1465 O O . VAL A 1 203 ? -9.064 8.961 -4.543 1.00 95.44 203 VAL A O 1
ATOM 1468 N N . THR A 1 204 ? -10.376 10.752 -4.247 1.00 96.06 204 THR A N 1
ATOM 1469 C CA . THR A 1 204 ? -9.292 11.751 -4.357 1.00 96.06 204 THR A CA 1
ATOM 1470 C C . THR A 1 204 ? -9.134 12.626 -3.114 1.00 96.06 204 THR A C 1
ATOM 1472 O O . THR A 1 204 ? -8.297 13.523 -3.097 1.00 96.06 204 THR A O 1
ATOM 1475 N N . SER A 1 205 ? -9.955 12.419 -2.087 1.00 94.94 205 SER A N 1
ATOM 1476 C CA . SER A 1 205 ? -9.980 13.235 -0.871 1.00 94.94 205 SER A CA 1
ATOM 1477 C C . SER A 1 205 ? -10.599 12.462 0.289 1.00 94.94 205 SER A C 1
ATOM 1479 O O . SER A 1 205 ? -11.279 11.466 0.064 1.00 94.94 205 SER A O 1
ATOM 1481 N N . GLY A 1 206 ? -10.441 12.977 1.511 1.00 94.31 206 GLY A N 1
ATOM 1482 C CA . GLY A 1 206 ? -10.954 12.338 2.729 1.00 94.31 206 GLY A CA 1
ATOM 1483 C C . GLY A 1 206 ? -9.935 11.435 3.421 1.00 94.31 206 GLY A C 1
ATOM 1484 O O . GLY A 1 206 ? -10.269 10.811 4.421 1.00 94.31 206 GLY A O 1
ATOM 1485 N N . PHE A 1 207 ? -8.704 11.397 2.911 1.00 96.75 207 PHE A N 1
ATOM 1486 C CA . PHE A 1 207 ? -7.594 10.656 3.492 1.00 96.75 207 PHE A CA 1
ATOM 1487 C C . PHE A 1 207 ? -6.999 11.378 4.700 1.00 96.75 207 PHE A C 1
ATOM 1489 O O . PHE A 1 207 ? -6.834 12.600 4.688 1.00 96.75 207 PHE A O 1
ATOM 1496 N N . ASP A 1 208 ? -6.665 10.608 5.728 1.00 97.31 208 ASP A N 1
ATOM 1497 C CA . ASP A 1 208 ? -5.827 11.055 6.831 1.00 97.31 208 ASP A CA 1
ATOM 1498 C C . ASP A 1 208 ? -4.346 11.105 6.422 1.00 97.31 208 ASP A C 1
ATOM 1500 O O . ASP A 1 208 ? -3.958 10.745 5.307 1.00 97.31 208 ASP A O 1
ATOM 1504 N N . MET A 1 209 ? -3.485 11.530 7.346 1.00 95.94 209 MET A N 1
ATOM 1505 C CA . MET A 1 209 ? -2.041 11.604 7.104 1.00 95.94 209 MET A CA 1
ATOM 1506 C C . MET A 1 209 ? -1.361 10.264 6.757 1.00 95.94 209 MET A C 1
ATOM 1508 O O . MET A 1 209 ? -0.246 10.272 6.239 1.00 95.94 209 MET A O 1
ATOM 1512 N N . CYS A 1 210 ? -1.993 9.125 7.054 1.00 96.81 210 CYS A N 1
ATOM 1513 C CA . CYS A 1 210 ? -1.491 7.788 6.742 1.00 96.81 210 CYS A CA 1
ATOM 1514 C C . CYS A 1 210 ? -2.010 7.258 5.393 1.00 96.81 210 CYS A C 1
ATOM 1516 O O . CYS A 1 210 ? -1.619 6.158 4.994 1.00 96.81 210 CYS A O 1
ATOM 1518 N N . ASN A 1 211 ? -2.836 8.045 4.689 1.00 97.19 211 ASN A N 1
ATOM 1519 C CA . ASN A 1 211 ? -3.531 7.709 3.443 1.00 97.19 211 ASN A CA 1
ATOM 1520 C C . ASN A 1 211 ? -4.575 6.592 3.584 1.00 97.19 211 ASN A C 1
ATOM 1522 O O . ASN A 1 211 ? -4.870 5.855 2.641 1.00 97.19 211 ASN A O 1
ATOM 1526 N N . GLY A 1 212 ? -5.167 6.491 4.774 1.00 97.44 212 GLY A N 1
ATOM 1527 C CA . GLY A 1 212 ? -6.411 5.760 4.969 1.00 97.44 212 GLY A CA 1
ATOM 1528 C C . GLY A 1 212 ? -7.577 6.695 5.264 1.00 97.44 212 GLY A C 1
ATOM 1529 O O . GLY A 1 212 ? -7.409 7.899 5.446 1.00 97.44 212 GLY A O 1
ATOM 1530 N N . MET A 1 213 ? -8.786 6.149 5.263 1.00 96.62 213 MET A N 1
ATOM 1531 C CA . MET A 1 213 ? -9.999 6.895 5.574 1.00 96.62 213 MET A CA 1
ATOM 1532 C C . MET A 1 213 ? -11.090 5.992 6.133 1.00 96.62 213 MET A C 1
ATOM 1534 O O . MET A 1 213 ? -11.160 4.797 5.836 1.00 96.62 213 MET A O 1
ATOM 1538 N N . PHE A 1 214 ? -11.989 6.602 6.898 1.00 96.50 214 PHE A N 1
ATOM 1539 C CA . PHE A 1 214 ? -13.279 6.007 7.219 1.00 96.50 214 PHE A CA 1
ATOM 1540 C C . PHE A 1 214 ? -14.181 6.140 5.989 1.00 96.50 214 PHE A C 1
ATOM 1542 O O . PHE A 1 214 ? -14.501 7.258 5.586 1.00 96.50 214 PHE A O 1
ATOM 1549 N N . TYR A 1 215 ? -14.533 5.022 5.353 1.00 93.62 215 TYR A N 1
ATOM 1550 C CA . TYR A 1 215 ? -15.128 5.037 4.006 1.00 93.62 215 TYR A CA 1
ATOM 1551 C C . TYR A 1 215 ? -16.619 4.691 3.960 1.00 93.62 215 TYR A C 1
ATOM 1553 O O . TYR A 1 215 ? -17.250 4.843 2.914 1.00 93.62 215 TYR A O 1
ATOM 1561 N N . ASP A 1 216 ? -17.198 4.246 5.073 1.00 90.69 216 ASP A N 1
ATOM 1562 C CA . ASP A 1 216 ? -18.621 3.947 5.178 1.00 90.69 216 ASP A CA 1
ATOM 1563 C C . ASP A 1 216 ? -19.257 4.531 6.445 1.00 90.69 216 ASP A C 1
ATOM 1565 O O . ASP A 1 216 ? -18.592 5.073 7.329 1.00 90.69 216 ASP A O 1
ATOM 1569 N N . SER A 1 217 ? -20.586 4.445 6.519 1.00 88.81 217 SER A N 1
ATOM 1570 C CA . SER A 1 217 ? -21.377 5.003 7.619 1.00 88.81 217 SER A CA 1
ATOM 1571 C C . SER A 1 217 ? -21.273 4.221 8.929 1.00 88.81 217 SER A C 1
ATOM 1573 O O . SER A 1 217 ? -21.734 4.713 9.958 1.00 88.81 217 SER A O 1
ATOM 1575 N N . ILE A 1 218 ? -20.708 3.011 8.899 1.00 88.62 218 ILE A N 1
ATOM 1576 C CA . ILE A 1 218 ? -20.547 2.149 10.076 1.00 88.62 218 ILE A CA 1
ATOM 1577 C C . ILE A 1 218 ? -19.186 2.417 10.739 1.00 88.62 218 ILE A C 1
ATOM 1579 O O . ILE A 1 218 ? -18.993 2.080 11.904 1.00 88.62 218 ILE A O 1
ATOM 1583 N N . GLY A 1 219 ? -18.282 3.111 10.042 1.00 90.88 219 GLY A N 1
ATOM 1584 C CA . GLY A 1 219 ? -16.990 3.533 10.570 1.00 90.88 219 GLY A CA 1
ATOM 1585 C C . GLY A 1 219 ? -15.865 2.555 10.254 1.00 90.88 219 GLY A C 1
ATOM 1586 O O . GLY A 1 219 ? -14.887 2.509 10.997 1.00 90.88 219 GLY A O 1
ATOM 1587 N N . ASN A 1 220 ? -15.961 1.787 9.165 1.00 94.69 220 ASN A N 1
ATOM 1588 C CA . ASN A 1 220 ? -14.834 0.971 8.725 1.00 94.69 220 ASN A CA 1
ATOM 1589 C C . ASN A 1 220 ? -13.707 1.854 8.178 1.00 94.69 220 ASN A C 1
ATOM 1591 O O . ASN A 1 220 ? -13.940 2.754 7.366 1.00 94.69 220 ASN A O 1
ATOM 1595 N N . TYR A 1 221 ? -12.480 1.556 8.599 1.00 97.75 221 TYR A N 1
ATOM 1596 C CA . TYR A 1 221 ? -11.263 2.230 8.157 1.00 97.75 221 TYR A CA 1
ATOM 1597 C C . TYR A 1 221 ? -10.508 1.371 7.137 1.00 97.75 221 TYR A C 1
ATOM 1599 O O . TYR A 1 221 ? -10.374 0.159 7.312 1.00 97.75 221 TYR A O 1
ATOM 1607 N N . ALA A 1 222 ? -10.018 1.985 6.062 1.00 98.06 222 ALA A N 1
ATOM 1608 C CA . ALA A 1 222 ? -9.227 1.302 5.042 1.00 98.06 222 ALA A CA 1
ATOM 1609 C C . ALA A 1 222 ? -8.235 2.246 4.358 1.00 98.06 222 ALA A C 1
ATOM 1611 O O . ALA A 1 222 ? -8.425 3.462 4.340 1.00 98.06 222 ALA A O 1
ATOM 1612 N N . TYR A 1 223 ? -7.208 1.663 3.744 1.00 98.38 223 TYR A N 1
ATOM 1613 C CA . TYR A 1 223 ? -6.267 2.358 2.867 1.00 98.38 223 TYR A CA 1
ATOM 1614 C C . TYR A 1 223 ? -6.744 2.332 1.424 1.00 98.38 223 TYR A C 1
ATOM 1616 O O . TYR A 1 223 ? -7.416 1.389 1.008 1.00 98.38 223 TYR A O 1
ATOM 1624 N N . PHE A 1 224 ? -6.343 3.329 0.641 1.00 97.88 224 PHE A N 1
ATOM 1625 C CA . PHE A 1 224 ? -6.664 3.405 -0.782 1.00 97.88 224 PHE A CA 1
ATOM 1626 C C . PHE A 1 224 ? -5.409 3.701 -1.598 1.00 97.88 224 PHE A C 1
ATOM 1628 O O . PHE A 1 224 ? -4.556 4.482 -1.182 1.00 97.88 224 PHE A O 1
ATOM 1635 N N . ALA A 1 225 ? -5.309 3.109 -2.786 1.00 97.56 225 ALA A N 1
ATOM 1636 C CA . ALA A 1 225 ? -4.332 3.534 -3.778 1.00 97.56 225 ALA A CA 1
ATOM 1637 C C . ALA A 1 225 ? -4.677 4.948 -4.284 1.00 97.56 225 ALA A C 1
ATOM 1639 O O . ALA A 1 225 ? -5.793 5.181 -4.750 1.00 97.56 225 ALA A O 1
ATOM 1640 N N . THR A 1 226 ? -3.734 5.886 -4.225 1.00 96.69 226 THR A N 1
ATOM 1641 C CA . THR A 1 226 ? -3.951 7.303 -4.567 1.00 96.69 226 THR A CA 1
ATOM 1642 C C . THR A 1 226 ? -2.865 7.852 -5.497 1.00 96.69 226 THR A C 1
ATOM 1644 O O . THR A 1 226 ? -1.818 7.240 -5.704 1.00 96.69 226 THR A O 1
ATOM 1647 N N . GLN A 1 227 ? -3.127 9.017 -6.107 1.00 94.88 227 GLN A N 1
ATOM 1648 C CA . GLN A 1 227 ? -2.147 9.731 -6.949 1.00 94.88 227 GLN A CA 1
ATOM 1649 C C . GLN A 1 227 ? -1.184 10.605 -6.149 1.00 94.88 227 GLN A C 1
ATOM 1651 O O . GLN A 1 227 ? -0.214 11.119 -6.696 1.00 94.88 227 GLN A O 1
ATOM 1656 N N . THR A 1 228 ? -1.485 10.837 -4.879 1.00 94.56 228 THR A N 1
ATOM 1657 C CA . THR A 1 228 ? -0.746 11.750 -4.018 1.00 94.56 228 THR A CA 1
ATOM 1658 C C . THR A 1 228 ? 0.003 10.945 -2.979 1.00 94.56 228 THR A C 1
ATOM 1660 O O . THR A 1 228 ? -0.570 10.026 -2.397 1.00 94.56 228 THR A O 1
ATOM 1663 N N . PHE A 1 229 ? 1.259 11.306 -2.721 1.00 94.88 229 PHE A N 1
ATOM 1664 C CA . PHE A 1 229 ? 2.029 10.717 -1.632 1.00 94.88 229 PHE A CA 1
ATOM 1665 C C . PHE A 1 229 ? 1.207 10.765 -0.328 1.00 94.88 229 PHE A C 1
ATOM 1667 O O . PHE A 1 229 ? 0.605 11.807 -0.046 1.00 94.88 229 PHE A O 1
ATOM 1674 N N . PRO A 1 230 ? 1.152 9.679 0.463 1.00 95.88 230 PRO A N 1
ATOM 1675 C CA . PRO A 1 230 ? 1.979 8.469 0.401 1.00 95.88 230 PRO A CA 1
ATOM 1676 C C . PRO A 1 230 ? 1.495 7.345 -0.540 1.00 95.88 230 PRO A C 1
ATOM 1678 O O . PRO A 1 230 ? 2.000 6.238 -0.451 1.00 95.88 230 PRO A O 1
ATOM 1681 N N . TYR A 1 231 ? 0.559 7.573 -1.461 1.00 96.81 231 TYR A N 1
ATOM 1682 C CA . TYR A 1 231 ? 0.093 6.619 -2.489 1.00 96.81 231 TYR A CA 1
ATOM 1683 C C . TYR A 1 231 ? -0.650 5.359 -2.015 1.00 96.81 231 TYR A C 1
ATOM 1685 O O . TYR A 1 231 ? -1.516 4.885 -2.747 1.00 96.81 231 TYR A O 1
ATOM 1693 N N . ILE A 1 232 ? -0.309 4.771 -0.861 1.00 95.56 232 ILE A N 1
ATOM 1694 C CA . ILE A 1 232 ? -1.018 3.629 -0.258 1.00 95.56 232 ILE A CA 1
ATOM 1695 C C . ILE A 1 232 ? -1.059 3.739 1.278 1.00 95.56 232 ILE A C 1
ATOM 1697 O O . ILE A 1 232 ? -1.973 4.341 1.823 1.00 95.56 232 ILE A O 1
ATOM 1701 N N . THR A 1 233 ? -0.097 3.157 1.995 1.00 95.62 233 THR A N 1
ATOM 1702 C CA . THR A 1 233 ? -0.068 3.096 3.460 1.00 95.62 233 THR A CA 1
ATOM 1703 C C . THR A 1 233 ? 1.204 3.790 3.918 1.00 95.62 233 THR A C 1
ATOM 1705 O O . THR A 1 233 ? 2.271 3.187 3.904 1.00 95.62 233 THR A O 1
ATOM 1708 N N . GLY A 1 234 ? 1.103 5.075 4.272 1.00 94.31 234 GLY A N 1
ATOM 1709 C CA . GLY A 1 234 ? 2.257 5.862 4.735 1.00 94.31 234 GLY A CA 1
ATOM 1710 C C . GLY A 1 234 ? 2.588 5.661 6.215 1.00 94.31 234 GLY A C 1
ATOM 1711 O O . GLY A 1 234 ? 3.703 5.920 6.650 1.00 94.31 234 GLY A O 1
ATOM 1712 N N . CYS A 1 235 ? 1.602 5.220 6.993 1.00 95.62 235 CYS A N 1
ATOM 1713 C CA . CYS A 1 235 ? 1.731 4.782 8.376 1.00 95.62 235 CYS A CA 1
ATOM 1714 C C . CYS A 1 235 ? 0.522 3.920 8.762 1.00 95.62 235 CYS A C 1
ATOM 1716 O O . CYS A 1 235 ? -0.458 3.832 8.016 1.00 95.62 235 CYS A O 1
ATOM 1718 N N . PHE A 1 236 ? 0.568 3.287 9.936 1.00 96.31 236 PHE A N 1
ATOM 1719 C CA . PHE A 1 236 ? -0.592 2.570 10.462 1.00 96.31 236 PHE A CA 1
ATOM 1720 C C . PHE A 1 236 ? -1.576 3.520 11.146 1.00 96.31 236 PHE A C 1
ATOM 1722 O O . PHE A 1 236 ? -1.259 4.144 12.163 1.00 96.31 236 PHE A O 1
ATOM 1729 N N . GLY A 1 237 ? -2.750 3.662 10.537 1.00 94.88 237 GLY A N 1
ATOM 1730 C CA . GLY A 1 237 ? -3.787 4.614 10.899 1.00 94.88 237 GLY A CA 1
ATOM 1731 C C . GLY A 1 237 ? -4.820 4.012 11.853 1.00 94.88 237 GLY A C 1
ATOM 1732 O O . GLY A 1 237 ? -4.655 2.874 12.289 1.00 94.88 237 GLY A O 1
ATOM 1733 N N . PRO A 1 238 ? -5.852 4.777 12.242 1.00 96.81 238 PRO A N 1
ATOM 1734 C CA . PRO A 1 238 ? -6.176 6.108 11.735 1.00 96.81 238 PRO A CA 1
ATOM 1735 C C . PRO A 1 238 ? -5.169 7.172 12.186 1.00 96.81 238 PRO A C 1
ATOM 1737 O O . PRO A 1 238 ? -4.682 7.151 13.317 1.00 96.81 238 PRO A O 1
ATOM 1740 N N . GLY A 1 239 ? -4.848 8.099 11.292 1.00 96.31 239 GLY A N 1
ATOM 1741 C CA . GLY A 1 239 ? -4.107 9.323 11.580 1.00 96.31 239 GLY A CA 1
ATOM 1742 C C . GLY A 1 239 ? -5.040 10.522 11.767 1.00 96.31 239 GLY A C 1
ATOM 1743 O O . GLY A 1 239 ? -6.251 10.433 11.561 1.00 96.31 239 GLY A O 1
ATOM 1744 N N . ASN A 1 240 ? -4.481 11.666 12.156 1.00 95.50 240 ASN A N 1
ATOM 1745 C CA . ASN A 1 240 ? -5.206 12.935 12.115 1.00 95.50 240 ASN A CA 1
ATOM 1746 C C . ASN A 1 240 ? -5.231 13.534 10.689 1.00 95.50 240 ASN A C 1
ATOM 1748 O O . ASN A 1 240 ? -4.651 12.992 9.745 1.00 95.50 240 ASN A O 1
ATOM 1752 N N . TYR A 1 241 ? -5.903 14.681 10.550 1.00 94.50 241 TYR A N 1
ATOM 1753 C CA . TYR A 1 241 ? -6.002 15.462 9.310 1.00 94.50 241 TYR A CA 1
ATOM 1754 C C . TYR A 1 241 ? -5.283 16.802 9.505 1.00 94.50 241 TYR A C 1
ATOM 1756 O O . TYR A 1 241 ? -5.929 17.817 9.782 1.00 94.50 241 TYR A O 1
ATOM 1764 N N . PRO A 1 242 ? -3.941 16.821 9.475 1.00 89.06 242 PRO A N 1
ATOM 1765 C CA . PRO A 1 242 ? -3.194 18.016 9.813 1.00 89.06 242 PRO A CA 1
ATOM 1766 C C . PRO A 1 242 ? -3.363 19.087 8.730 1.00 89.06 242 PRO A C 1
ATOM 1768 O O . PRO A 1 242 ? -3.224 18.817 7.539 1.00 89.06 242 PRO A O 1
ATOM 1771 N N . SER A 1 243 ? -3.597 20.328 9.154 1.00 85.12 243 SER A N 1
ATOM 1772 C CA . SER A 1 243 ? -3.484 21.516 8.307 1.00 85.12 243 SER A CA 1
ATOM 1773 C C . SER A 1 243 ? -2.418 22.427 8.898 1.00 85.12 243 SER A C 1
ATOM 1775 O O . SER A 1 243 ? -2.581 22.924 10.015 1.00 85.12 243 SER A O 1
ATOM 1777 N N . PHE A 1 244 ? -1.332 22.646 8.166 1.00 78.50 244 PHE A N 1
ATOM 1778 C CA . PHE A 1 244 ? -0.287 23.579 8.572 1.00 78.50 244 PHE A CA 1
ATOM 1779 C C . PHE A 1 244 ? -0.409 24.849 7.734 1.00 78.50 244 PHE A C 1
ATOM 1781 O O . PHE A 1 244 ? -0.546 24.772 6.514 1.00 78.50 244 PHE A O 1
ATOM 1788 N N . SER A 1 245 ? -0.426 25.992 8.416 1.00 57.09 245 SER A N 1
ATOM 1789 C CA . SER A 1 245 ? -0.381 27.330 7.820 1.00 57.09 245 SER A CA 1
ATOM 1790 C C . SER A 1 245 ? 1.018 27.690 7.346 1.00 57.09 245 SER A C 1
ATOM 1792 O O . SER A 1 245 ? 1.954 27.379 8.122 1.00 57.09 245 SER A O 1
#

pLDDT: mean 91.37, std 7.6, range [56.5, 98.38]

Sequence (245 aa):
MCVTCSGSTTVRIRVQSNGLPRFCPNAPALFSEQNIDFAVNFNPDVSVNSPNQNPTTASALSSIVCNINIEGSAPSASNLVSYGTSLLNTVAGVSVDGVAILNVNSANSIDPFYPPVGATAETVDTCLGHPNINNIYHYHIGSGCALNPPSSAISACAMTSCISSIASYAISLYSSYRALTVIGIAKDGHVIYGPYDSTGTQVTSGFDMCNGMFYDSIGNYAYFATQTFPYITGCFGPGNYPSFS

Radius of gyration: 16.94 Å; chains: 1; bounding box: 41×45×42 Å

Secondary structure (DSSP, 8-state):
-EEEEE-SSS-EEEEEE----SS--S-SSPPPP--EEEEEESS----TTS-SB---SHHHHHHHHT-TTGGGS--GGG--EE---S-GGGEEEEETTS-EEE-SS-TTSS-SSSPPTTSPPPP-BTTSEEE-TT--EEESS--GGGTS--SS---BS-SHHHHS-HHHHHHHTTTT--S--EEEEETTS-EEE-SB-TTS-B--S---TTSEEE-STT--EEEE--SSTTSS-SSSS-B------

Organism: NCBI:txid1234261

InterPro domains:
  IPR025924 YHYH domain [PF14240] (89-199)